Protein AF-A0A7K0A6Z5-F1 (afdb_monomer_lite)

Sequence (234 aa):
MIRPVDLMDLFSERRWRLVGLLAVLVVAFVPQVSSAMVTDETREGESESLVLVEDGQPEAVIAWWTSGPPEVAEFAAAELADYVERMCGARLPMVQGSLDRAQGVEAASSGVVIATGGSARRLEQETFIPRGWVVPGAEKLAGAEGDGYALDTVHDDKLVLTGATHRSTLYAAYDLLERLGVKFFAPDFDVSLGTIAMAWNKAHWVAMILSSDEITTGISPSLRARVFTMKPSE

Foldseek 3Di:
DDDDDDDDDPDDDDDDDDDDDDDDDPPPPPPPPPPPPPPPPVPPDLLQAQEQDDQLEGQKAKEKEFPDDCVLRVVLSVVLQVLLCVQAVYGHHYAHADEDPDDQQLQFGMKMKIFGDPVRVCCVVPSYDYVLLRNVFSVVSVPPPDFDWDWDDSGNGMIMITTSDSNSNSVSSVVVSVLQVWDWDDPPDPVPDDDPDPPPDPPGTDTDHDDDPDRDDPDPPSYDHDRDHHDPDD

pLDDT: mean 72.32, std 23.61, range [32.28, 98.0]

Structure (mmCIF, N/CA/C/O backbone):
data_AF-A0A7K0A6Z5-F1
#
_entry.id   AF-A0A7K0A6Z5-F1
#
loop_
_atom_site.group_PDB
_atom_site.id
_atom_site.type_symbol
_atom_site.label_atom_id
_atom_site.label_alt_id
_atom_site.label_comp_id
_atom_site.label_asym_id
_atom_site.label_entity_id
_atom_site.label_seq_id
_atom_site.pdbx_PDB_ins_code
_atom_site.Cartn_x
_atom_site.Cartn_y
_atom_site.Cartn_z
_atom_site.occupancy
_atom_site.B_iso_or_equiv
_atom_site.auth_seq_id
_atom_site.auth_comp_id
_atom_site.auth_asym_id
_atom_site.auth_atom_id
_atom_site.pdbx_PDB_model_num
ATOM 1 N N . MET A 1 1 ? -56.362 25.024 -48.933 1.00 38.00 1 MET A N 1
ATOM 2 C CA . MET A 1 1 ? -57.710 24.564 -48.541 1.00 38.00 1 MET A CA 1
ATOM 3 C C . MET A 1 1 ? -57.704 24.428 -47.015 1.00 38.00 1 MET A C 1
ATOM 5 O O . MET A 1 1 ? -56.982 23.579 -46.524 1.00 38.00 1 MET A O 1
ATOM 9 N N . ILE A 1 2 ? -57.984 25.537 -46.317 1.00 39.44 2 ILE A N 1
ATOM 10 C CA . ILE A 1 2 ? -59.155 25.779 -45.433 1.00 39.44 2 ILE A CA 1
ATOM 11 C C . ILE A 1 2 ? -58.942 25.211 -44.002 1.00 39.44 2 ILE A C 1
ATOM 13 O O . ILE A 1 2 ? -59.080 24.018 -43.773 1.00 39.44 2 ILE A O 1
ATOM 17 N N . ARG A 1 3 ? -58.593 26.101 -43.050 1.00 46.47 3 ARG A N 1
ATOM 18 C CA . ARG A 1 3 ? -59.004 26.033 -41.616 1.00 46.47 3 ARG A CA 1
ATOM 19 C C . ARG A 1 3 ? -60.505 26.442 -41.532 1.00 46.47 3 ARG A C 1
ATOM 21 O O . ARG A 1 3 ? -60.978 26.855 -42.589 1.00 46.47 3 ARG A O 1
ATOM 28 N N . PRO A 1 4 ? -61.227 26.589 -40.391 1.00 54.97 4 PRO A N 1
ATOM 29 C CA . PRO A 1 4 ? -61.005 26.315 -38.949 1.00 54.97 4 PRO A CA 1
ATOM 30 C C . PRO A 1 4 ? -62.307 25.782 -38.245 1.00 54.97 4 PRO A C 1
ATOM 32 O O . PRO A 1 4 ? -63.235 25.392 -38.944 1.00 54.97 4 PRO A O 1
ATOM 35 N N . VAL A 1 5 ? -62.373 25.881 -36.897 1.00 49.94 5 VAL A N 1
ATOM 36 C CA . VAL A 1 5 ? -63.567 25.990 -35.999 1.00 49.94 5 VAL A CA 1
ATOM 37 C C . VAL A 1 5 ? -64.529 24.770 -35.922 1.00 49.94 5 VAL A C 1
ATOM 39 O O . VAL A 1 5 ? -64.645 24.006 -36.862 1.00 49.94 5 VAL A O 1
ATOM 42 N N . ASP A 1 6 ? -65.225 24.450 -34.825 1.00 51.31 6 ASP A N 1
ATOM 43 C CA . ASP A 1 6 ? -65.826 25.349 -33.848 1.00 51.31 6 ASP A CA 1
ATOM 44 C C . ASP A 1 6 ? -66.371 24.655 -32.587 1.00 51.31 6 ASP A C 1
ATOM 46 O O . ASP A 1 6 ? -66.584 23.445 -32.549 1.00 51.31 6 ASP A O 1
ATOM 50 N N . LEU A 1 7 ? -66.699 25.534 -31.643 1.00 47.78 7 LEU A N 1
ATOM 51 C CA . LEU A 1 7 ? -67.806 25.467 -30.694 1.00 47.78 7 LEU A CA 1
ATOM 52 C C . LEU A 1 7 ? -67.769 24.454 -29.540 1.00 47.78 7 LEU A C 1
ATOM 54 O O . LEU A 1 7 ? -68.149 23.288 -29.622 1.00 47.78 7 LEU A O 1
ATOM 58 N N . MET A 1 8 ? -67.455 25.040 -28.387 1.00 36.22 8 MET A N 1
ATOM 59 C CA . MET A 1 8 ? -68.218 24.899 -27.149 1.00 36.22 8 MET A CA 1
ATOM 60 C C . MET A 1 8 ? -69.740 24.727 -27.345 1.00 36.22 8 MET A C 1
ATOM 62 O O . MET A 1 8 ? -70.305 25.132 -28.354 1.00 36.22 8 MET A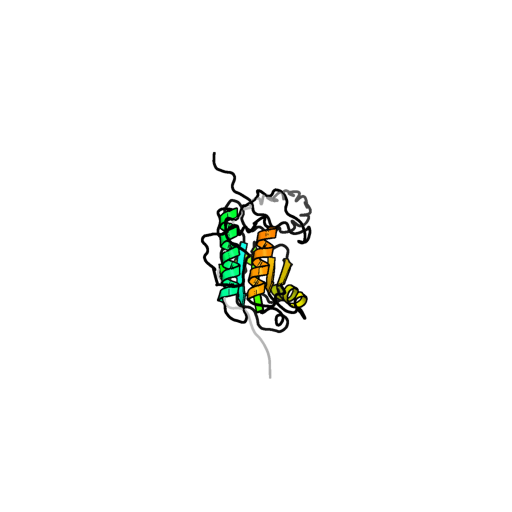 O 1
ATOM 66 N N . ASP A 1 9 ? -70.367 24.266 -26.261 1.00 47.66 9 ASP A N 1
ATOM 67 C CA . ASP A 1 9 ? -71.802 24.263 -25.946 1.00 47.66 9 ASP A CA 1
ATOM 68 C C . ASP A 1 9 ? -72.570 22.999 -26.297 1.00 47.66 9 ASP A C 1
ATOM 70 O O . ASP A 1 9 ? -73.088 22.853 -27.391 1.00 47.66 9 ASP A O 1
ATOM 74 N N . LEU A 1 10 ? -72.685 22.127 -25.290 1.00 46.66 10 LEU A N 1
ATOM 75 C CA . LEU A 1 10 ? -73.793 21.208 -24.979 1.00 46.66 10 LEU A CA 1
ATOM 76 C C . LEU A 1 10 ? -73.200 20.278 -23.905 1.00 46.66 10 LEU A C 1
ATOM 78 O O . LEU A 1 10 ? -72.481 19.345 -24.219 1.00 46.66 10 LEU A O 1
ATOM 82 N N . PHE A 1 11 ? -73.270 20.557 -22.607 1.00 46.81 11 PHE A N 1
ATOM 83 C CA . PHE A 1 11 ? -74.494 20.467 -21.828 1.00 46.81 11 PHE A CA 1
ATOM 84 C C . PHE A 1 11 ? -74.412 21.354 -20.584 1.00 46.81 11 PHE A C 1
ATOM 86 O O . PHE A 1 11 ? -73.805 21.037 -19.562 1.00 46.81 11 PHE A O 1
ATOM 93 N N . SER A 1 12 ? -75.094 22.479 -20.722 1.00 40.06 12 SER A N 1
ATOM 94 C CA . SER A 1 12 ? -75.735 23.227 -19.656 1.00 40.06 12 SER A CA 1
ATOM 95 C C . SER A 1 12 ? -76.793 22.368 -18.935 1.00 40.06 12 SER A C 1
ATOM 97 O O . SER A 1 12 ? -77.365 21.449 -19.514 1.00 40.06 12 SER A O 1
ATOM 99 N N . GLU A 1 13 ? -77.093 22.769 -17.696 1.00 43.66 13 GLU A N 1
ATOM 100 C CA . GLU A 1 13 ? -78.280 22.440 -16.890 1.00 43.66 13 GLU A CA 1
ATOM 101 C C . GLU A 1 13 ? -78.183 21.337 -15.823 1.00 43.66 13 GLU A C 1
ATOM 103 O O . GLU A 1 13 ? -78.787 20.273 -15.930 1.00 43.66 13 GLU A O 1
ATOM 108 N N . ARG A 1 14 ? -77.649 21.694 -14.642 1.00 48.06 14 ARG A N 1
ATOM 109 C CA . ARG A 1 14 ? -78.402 21.427 -13.398 1.00 48.06 14 ARG A CA 1
ATOM 110 C C . ARG A 1 14 ? -78.129 22.421 -12.273 1.00 48.06 14 ARG A C 1
ATOM 112 O O . ARG A 1 14 ? -77.444 22.198 -11.288 1.00 48.06 14 ARG A O 1
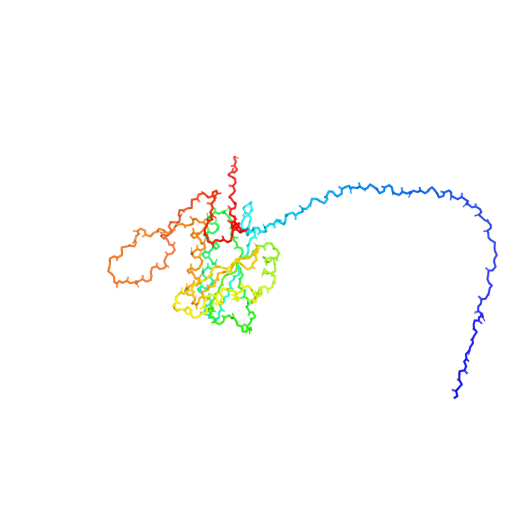ATOM 119 N N . ARG A 1 15 ? -78.737 23.568 -12.512 1.00 46.44 15 ARG A N 1
ATOM 120 C CA . ARG A 1 15 ? -79.478 24.420 -11.596 1.00 46.44 15 ARG A CA 1
ATOM 121 C C . ARG A 1 15 ? -79.426 24.165 -10.069 1.00 46.44 15 ARG A C 1
ATOM 123 O O . ARG A 1 15 ? -80.045 23.237 -9.571 1.00 46.44 15 ARG A O 1
ATOM 130 N N . TRP A 1 16 ? -78.965 25.224 -9.393 1.00 43.75 16 TRP A N 1
ATOM 131 C CA . TRP A 1 16 ? -79.625 25.948 -8.289 1.00 43.75 16 TRP A CA 1
ATOM 132 C C . TRP A 1 16 ? -79.611 25.364 -6.859 1.00 43.75 16 TRP A C 1
ATOM 134 O O . TRP A 1 16 ? -80.239 24.357 -6.563 1.00 43.75 16 TRP A O 1
ATOM 144 N N . ARG A 1 17 ? -79.106 26.238 -5.968 1.00 44.50 17 ARG A N 1
ATOM 145 C CA . ARG A 1 17 ? -79.454 26.445 -4.548 1.00 44.50 17 ARG A CA 1
ATOM 146 C C . ARG A 1 17 ? -78.814 25.481 -3.553 1.00 44.50 17 ARG A C 1
ATOM 148 O O . ARG A 1 17 ? -79.350 24.418 -3.297 1.00 44.50 17 ARG A O 1
ATOM 155 N N . LEU A 1 18 ? -77.796 25.976 -2.850 1.00 47.22 18 LEU A N 1
ATOM 156 C CA . LEU A 1 18 ? -77.907 26.170 -1.402 1.00 47.22 18 LEU A CA 1
ATOM 157 C C . LEU A 1 18 ? -76.929 27.260 -0.946 1.00 47.22 18 LEU A C 1
ATOM 159 O O . LEU A 1 18 ? -75.713 27.151 -1.048 1.00 47.22 18 LEU A O 1
ATOM 163 N N . VAL A 1 19 ? -77.542 28.349 -0.501 1.00 44.00 19 VAL A N 1
ATOM 164 C CA . VAL A 1 19 ? -76.969 29.446 0.272 1.00 44.00 19 VAL A CA 1
ATOM 165 C C . VAL A 1 19 ? -76.487 28.871 1.603 1.00 44.00 19 VAL A C 1
ATOM 167 O O . VAL A 1 19 ? -77.243 28.161 2.261 1.00 44.00 19 VAL A O 1
ATOM 170 N N . GLY A 1 20 ? -75.253 29.169 2.002 1.00 44.25 20 GLY A N 1
ATOM 171 C CA . GLY A 1 20 ? -74.659 28.605 3.214 1.00 44.25 20 GLY A CA 1
ATOM 172 C C . GLY A 1 20 ? -73.429 29.377 3.661 1.00 44.25 20 GLY A C 1
ATOM 173 O O . GLY A 1 20 ? -72.306 28.913 3.535 1.00 44.25 20 GLY A O 1
ATOM 174 N N . LEU A 1 21 ? -73.687 30.590 4.131 1.00 43.06 21 LEU A N 1
ATOM 175 C CA . LEU A 1 21 ? -72.815 31.469 4.900 1.00 43.06 21 LEU A CA 1
ATOM 176 C C . LEU A 1 21 ? -71.981 30.677 5.933 1.00 43.06 21 LEU A C 1
ATOM 178 O O . LEU A 1 21 ? -72.540 30.152 6.892 1.00 43.06 21 LEU A O 1
ATOM 182 N N . LEU A 1 22 ? -70.657 30.621 5.776 1.00 41.16 22 LEU A N 1
ATOM 183 C CA . LEU A 1 22 ? -69.753 30.293 6.879 1.00 41.16 22 LEU A CA 1
ATOM 184 C C . LEU A 1 22 ? -68.469 31.116 6.737 1.00 41.16 22 LEU A C 1
ATOM 186 O O . LEU A 1 22 ? -67.500 30.724 6.092 1.00 41.16 22 LEU A O 1
ATOM 190 N N . ALA A 1 23 ? -68.502 32.311 7.323 1.00 44.34 23 ALA A N 1
ATOM 191 C CA . ALA A 1 23 ? -67.312 33.087 7.614 1.00 44.34 23 ALA A CA 1
ATOM 192 C C . ALA A 1 23 ? -66.523 32.344 8.702 1.00 44.34 23 ALA A C 1
ATOM 194 O O . ALA A 1 23 ? -66.854 32.429 9.883 1.00 44.34 23 ALA A O 1
ATOM 195 N N . VAL A 1 24 ? -65.508 31.581 8.296 1.00 44.66 24 VAL A N 1
ATOM 196 C CA . VAL A 1 24 ? -64.516 31.023 9.217 1.00 44.66 24 VAL A CA 1
ATOM 197 C C . VAL A 1 24 ? -63.285 31.910 9.159 1.00 44.66 24 VAL A C 1
ATOM 199 O O . VAL A 1 24 ? -62.640 32.070 8.126 1.00 44.66 24 VAL A O 1
ATOM 202 N N . LEU A 1 25 ? -63.032 32.520 10.310 1.00 42.44 25 LEU A N 1
ATOM 203 C CA . LEU A 1 25 ? -61.875 33.311 10.682 1.00 42.44 25 LEU A CA 1
ATOM 204 C C . LEU A 1 25 ? -60.580 32.566 10.295 1.00 42.44 25 LEU A C 1
ATOM 206 O O . LEU A 1 25 ? -60.191 31.607 10.960 1.00 42.44 25 LEU A O 1
ATOM 210 N N . VAL A 1 26 ? -59.898 32.990 9.229 1.00 43.59 26 VAL A N 1
ATOM 211 C CA . VAL A 1 26 ? -58.516 32.561 8.976 1.00 43.59 26 VAL A CA 1
ATOM 212 C C . VAL A 1 26 ? -57.639 33.346 9.943 1.00 43.59 26 VAL A C 1
ATOM 214 O O . VAL A 1 26 ? -57.228 34.472 9.668 1.00 43.59 26 VAL A O 1
ATOM 217 N N . VAL A 1 27 ? -57.404 32.770 11.121 1.00 48.72 27 VAL A N 1
ATOM 218 C CA . VAL A 1 27 ? -56.302 33.182 11.989 1.00 48.72 27 VAL A CA 1
ATOM 219 C C . VAL A 1 27 ? -55.033 32.952 11.179 1.00 48.72 27 VAL A C 1
ATOM 221 O O . VAL A 1 27 ? -54.682 31.812 10.876 1.00 48.72 27 VAL A O 1
ATOM 224 N N . ALA A 1 28 ? -54.387 34.042 10.771 1.00 45.72 28 ALA A N 1
ATOM 225 C CA . ALA A 1 28 ? -53.083 34.013 10.137 1.00 45.72 28 ALA A CA 1
ATOM 226 C C . ALA A 1 28 ? -52.077 33.424 11.133 1.00 45.72 28 ALA A C 1
ATOM 228 O O . ALA A 1 28 ? -51.506 34.127 11.962 1.00 45.72 28 ALA A O 1
ATOM 229 N N . PHE A 1 29 ? -51.893 32.108 11.071 1.00 47.31 29 PHE A N 1
ATOM 230 C CA . PHE A 1 29 ? -50.772 31.431 11.695 1.00 47.31 29 PHE A CA 1
ATOM 231 C C . PHE A 1 29 ? -49.557 31.739 10.819 1.00 47.31 29 PHE A C 1
ATOM 233 O O . PHE A 1 29 ? -49.246 31.012 9.881 1.00 47.31 29 PHE A O 1
ATOM 240 N N . VAL A 1 30 ? -48.933 32.892 11.055 1.00 52.47 30 VAL A N 1
ATOM 241 C CA . VAL A 1 30 ? -47.594 33.169 10.538 1.00 52.47 30 VAL A CA 1
ATOM 242 C C . VAL A 1 30 ? -46.672 32.243 11.328 1.00 52.47 30 VAL A C 1
ATOM 244 O O . VAL A 1 30 ? -46.549 32.445 12.538 1.00 52.47 30 VAL A O 1
ATOM 247 N N . PRO A 1 31 ? -46.060 31.203 10.730 1.00 45.91 31 PRO A N 1
ATOM 248 C CA . PRO A 1 31 ? -45.010 30.490 11.429 1.00 45.91 31 PRO A CA 1
ATOM 249 C C . PRO A 1 31 ? -43.911 31.511 11.699 1.00 45.91 31 PRO A C 1
ATOM 251 O O . PRO A 1 31 ? -43.319 32.079 10.781 1.00 45.91 31 PRO A O 1
ATOM 254 N N . GLN A 1 32 ? -43.703 31.790 12.980 1.00 52.19 32 GLN A N 1
ATOM 255 C CA . GLN A 1 32 ? -42.550 32.511 13.470 1.00 52.19 32 GLN A CA 1
ATOM 256 C C . GLN A 1 32 ? -41.341 31.678 13.059 1.00 52.19 32 GLN A C 1
ATOM 258 O O . GLN A 1 32 ? -41.021 30.668 13.683 1.00 52.19 32 GLN A O 1
ATOM 263 N N . VAL A 1 33 ? -40.741 32.054 11.930 1.00 52.44 33 VAL A N 1
ATOM 264 C CA . VAL A 1 33 ? -39.450 31.541 11.504 1.00 52.44 33 VAL A CA 1
ATOM 265 C C . VAL A 1 33 ? -38.493 31.997 12.589 1.00 52.44 33 VAL A C 1
ATOM 267 O O . VAL A 1 33 ? -38.069 33.151 12.622 1.00 52.44 33 VAL A O 1
ATOM 270 N N . SER A 1 34 ? -38.222 31.108 13.541 1.00 57.44 34 SER A N 1
ATOM 271 C CA . SER A 1 34 ? -37.019 31.202 14.342 1.00 57.44 34 SER A CA 1
ATOM 272 C C . SER A 1 34 ? -35.885 31.228 13.333 1.00 57.44 34 SER A C 1
ATOM 274 O O . SER A 1 34 ? -35.544 30.196 12.755 1.00 57.44 34 SER A O 1
ATOM 276 N N . SER A 1 35 ? -35.335 32.417 13.087 1.00 48.72 35 SER A N 1
ATOM 277 C CA . SER A 1 35 ? -33.952 32.544 12.663 1.00 48.72 35 SER A CA 1
ATOM 278 C C . SER A 1 35 ? -33.137 31.858 13.747 1.00 48.72 35 SER A C 1
ATOM 280 O O . SER A 1 35 ? -32.701 32.485 14.711 1.00 48.72 35 SER A O 1
ATOM 282 N N . ALA A 1 36 ? -32.980 30.541 13.620 1.00 48.97 36 ALA A N 1
ATOM 283 C CA . ALA A 1 36 ? -31.780 29.905 14.089 1.00 48.97 36 ALA A CA 1
ATOM 284 C C . ALA A 1 36 ? -30.677 30.690 13.389 1.00 48.97 36 ALA A C 1
ATOM 286 O O . ALA A 1 36 ? -30.552 30.656 12.164 1.00 48.97 36 ALA A O 1
ATOM 287 N N . MET A 1 37 ? -29.977 31.505 14.173 1.00 45.31 37 MET A N 1
ATOM 288 C CA . MET A 1 37 ? -28.617 31.882 13.865 1.00 45.31 37 MET A CA 1
ATOM 289 C C . MET A 1 37 ? -27.896 30.566 13.594 1.00 45.31 37 MET A C 1
ATOM 291 O O . MET A 1 37 ? -27.435 29.897 14.512 1.00 45.31 37 MET A O 1
ATOM 295 N N . VAL A 1 38 ? -27.876 30.159 12.327 1.00 48.19 38 VAL A N 1
ATOM 296 C CA . VAL A 1 38 ? -26.766 29.396 11.796 1.00 48.19 38 VAL A CA 1
ATOM 297 C C . VAL A 1 38 ? -25.629 30.384 11.937 1.00 48.19 38 VAL A C 1
ATOM 299 O O . VAL A 1 38 ? -25.474 31.306 11.138 1.00 48.19 38 VAL A O 1
ATOM 302 N N . THR A 1 39 ? -24.930 30.287 13.065 1.00 44.53 39 THR A N 1
ATOM 303 C CA . THR A 1 39 ? -23.533 30.655 13.085 1.00 44.53 39 THR A CA 1
ATOM 304 C C . THR A 1 39 ? -22.953 29.891 11.913 1.00 44.53 39 THR A C 1
ATOM 306 O O . THR A 1 39 ? -22.899 28.661 11.922 1.00 44.53 39 THR A O 1
ATOM 309 N N . ASP A 1 40 ? -22.651 30.636 10.856 1.00 40.75 40 ASP A N 1
ATOM 310 C CA . ASP A 1 40 ? -21.681 30.267 9.844 1.00 40.75 40 ASP A CA 1
ATOM 311 C C . ASP A 1 40 ? -20.356 30.138 10.605 1.00 40.75 40 ASP A C 1
ATOM 313 O O . ASP A 1 40 ? -19.493 31.012 10.592 1.00 40.75 40 ASP A O 1
ATOM 317 N N . GLU A 1 41 ? -20.271 29.092 11.433 1.00 46.78 41 GLU A N 1
ATOM 318 C CA . GLU A 1 41 ? -19.016 28.480 11.778 1.00 46.78 41 GLU A CA 1
ATOM 319 C C . GLU A 1 41 ? -18.513 28.023 10.429 1.00 46.78 41 GLU A C 1
ATOM 321 O O . GLU A 1 41 ? -18.936 26.998 9.893 1.00 46.78 41 GLU A O 1
ATOM 326 N N . THR A 1 42 ? -17.684 28.880 9.842 1.00 41.62 42 THR A N 1
ATOM 327 C CA . THR A 1 42 ? -16.636 28.499 8.925 1.00 41.62 42 THR A CA 1
ATOM 328 C C . THR A 1 42 ? -16.163 27.126 9.382 1.00 41.62 42 THR A C 1
ATOM 330 O O . THR A 1 42 ? -15.410 27.015 10.348 1.00 41.62 42 THR A O 1
ATOM 333 N N . ARG A 1 43 ? -16.661 26.065 8.735 1.00 40.66 43 ARG A N 1
ATOM 334 C CA . ARG A 1 43 ? -15.992 24.773 8.709 1.00 40.66 43 ARG A CA 1
ATOM 335 C C . ARG A 1 43 ? -14.687 25.078 7.994 1.00 40.66 43 ARG A C 1
ATOM 337 O O . ARG A 1 43 ? -14.594 24.960 6.774 1.00 40.66 43 ARG A O 1
ATOM 344 N N . GLU A 1 44 ? -13.724 25.607 8.749 1.00 38.41 44 GLU A N 1
ATOM 345 C CA . GLU A 1 44 ? -12.315 25.481 8.432 1.00 38.41 44 GLU A CA 1
ATOM 346 C C . GLU A 1 44 ? -12.166 24.019 8.056 1.00 38.41 44 GLU A C 1
ATOM 348 O O . GLU A 1 44 ? -12.497 23.154 8.866 1.00 38.41 44 GLU A O 1
ATOM 353 N N . GLY A 1 45 ? -11.885 23.778 6.773 1.00 41.44 45 GLY A N 1
ATOM 354 C CA . GLY A 1 45 ? -11.972 22.453 6.186 1.00 41.44 45 GLY A CA 1
ATOM 355 C C . GLY A 1 45 ? -11.275 21.472 7.107 1.00 41.44 45 GLY A C 1
ATOM 356 O O . GLY A 1 45 ? -10.068 21.593 7.321 1.00 41.44 45 GLY A O 1
ATOM 357 N N . GLU A 1 46 ? -12.053 20.560 7.694 1.00 45.75 46 GLU A N 1
ATOM 358 C CA . GLU A 1 46 ? -11.508 19.369 8.320 1.00 45.75 46 GLU A CA 1
ATOM 359 C C . GLU A 1 46 ? -10.658 18.728 7.233 1.00 45.75 46 GLU A C 1
ATOM 361 O O . GLU A 1 46 ? -11.180 18.199 6.255 1.00 45.75 46 GLU A O 1
ATOM 366 N N . SER A 1 47 ? -9.342 18.900 7.352 1.00 48.03 47 SER A N 1
ATOM 367 C CA . SER A 1 47 ? -8.363 18.154 6.582 1.00 48.03 47 SER A CA 1
ATOM 368 C C . SER A 1 47 ? -8.715 16.700 6.845 1.00 48.03 47 SER A C 1
ATOM 370 O O . SER A 1 47 ? -8.512 16.237 7.970 1.00 48.03 47 SER A O 1
ATOM 372 N N . GLU A 1 48 ? -9.352 16.028 5.882 1.00 59.38 48 GLU A N 1
ATOM 373 C CA . GLU A 1 48 ? -9.789 14.650 6.077 1.00 59.38 48 GLU A CA 1
ATOM 374 C C . GLU A 1 48 ? -8.521 13.837 6.359 1.00 59.38 48 GLU A C 1
ATOM 376 O O . GLU A 1 48 ? -7.639 13.676 5.526 1.00 59.38 48 GLU A O 1
ATOM 381 N N . SER A 1 49 ? -8.316 13.424 7.603 1.00 72.38 49 SER A N 1
ATOM 382 C CA . SER A 1 49 ? -7.159 12.601 7.921 1.00 72.38 49 SER A CA 1
ATOM 383 C C . SER A 1 49 ? -7.426 11.196 7.401 1.00 72.38 49 SER A C 1
ATOM 385 O O . SER A 1 49 ? -8.520 10.676 7.607 1.00 72.38 49 SER A O 1
ATOM 387 N N . LEU A 1 50 ? -6.431 10.548 6.797 1.00 85.94 50 LEU A N 1
ATOM 388 C CA . LEU A 1 50 ? -6.511 9.123 6.483 1.00 85.94 50 LEU A CA 1
ATOM 389 C C . LEU A 1 50 ? -6.628 8.318 7.792 1.00 85.94 50 LEU A C 1
ATOM 391 O O . LEU A 1 50 ? -5.627 8.056 8.465 1.00 85.94 50 LEU A O 1
ATOM 395 N N . VAL A 1 51 ? -7.850 7.941 8.162 1.00 90.31 51 VAL A N 1
ATOM 396 C CA . VAL A 1 51 ? -8.129 7.098 9.330 1.00 90.31 51 VAL A CA 1
ATOM 397 C C . VAL A 1 51 ? -8.170 5.647 8.877 1.00 90.31 51 VAL A C 1
ATOM 399 O O . VAL A 1 51 ? -8.956 5.281 8.006 1.00 90.31 51 VAL A O 1
ATOM 402 N N . LEU A 1 52 ? -7.286 4.821 9.443 1.00 91.81 52 LEU A N 1
ATOM 403 C CA . LEU A 1 52 ? -7.247 3.393 9.120 1.00 91.81 52 LEU A CA 1
ATOM 404 C C . LEU A 1 52 ? -8.243 2.616 9.974 1.00 91.81 52 LEU A C 1
ATOM 406 O O . LEU A 1 52 ? -8.993 1.789 9.463 1.00 91.81 52 LEU A O 1
ATOM 410 N N . VAL A 1 53 ? -8.228 2.892 11.278 1.00 92.94 53 VAL A N 1
ATOM 411 C CA . VAL A 1 53 ? -9.046 2.225 12.288 1.00 92.94 53 VAL A CA 1
ATOM 412 C C . VAL A 1 53 ? -9.458 3.245 13.338 1.00 92.94 53 VAL A C 1
ATOM 414 O O . VAL A 1 53 ? -8.612 3.993 13.841 1.00 92.94 53 VAL A O 1
ATOM 417 N N . GLU A 1 54 ? -10.743 3.239 13.672 1.00 90.06 54 GLU A N 1
ATOM 418 C CA . GLU A 1 54 ? -11.360 4.068 14.705 1.00 90.06 54 GLU A CA 1
ATOM 419 C C . GLU A 1 54 ? -12.215 3.176 15.607 1.00 90.06 54 GLU A C 1
ATOM 421 O O . GLU A 1 54 ? -12.914 2.289 15.128 1.00 90.06 54 GLU A O 1
ATOM 426 N N . ASP A 1 55 ? -12.093 3.336 16.927 1.00 87.56 55 ASP A N 1
ATOM 427 C CA . ASP A 1 55 ? -12.844 2.551 17.921 1.00 87.56 55 ASP A CA 1
ATOM 428 C C . ASP A 1 55 ? -12.799 1.019 17.714 1.00 87.56 55 ASP A C 1
ATOM 430 O O . ASP A 1 55 ? -13.752 0.285 17.992 1.00 87.56 55 ASP A O 1
ATOM 434 N N . GLY A 1 56 ? -11.657 0.513 17.232 1.00 88.00 56 GLY A N 1
ATOM 435 C CA . GLY A 1 56 ? -11.462 -0.909 16.936 1.00 88.00 56 GLY A CA 1
ATOM 436 C C . GLY A 1 56 ? -12.262 -1.411 15.729 1.00 88.00 56 GLY A C 1
ATOM 437 O O . GLY A 1 56 ? -12.440 -2.620 15.583 1.00 88.00 56 GLY A O 1
ATOM 438 N N . GLN A 1 57 ? -12.755 -0.512 14.876 1.00 91.75 57 GLN A N 1
ATOM 439 C CA . GLN A 1 57 ? -13.434 -0.818 13.620 1.00 91.75 57 GLN A CA 1
ATOM 440 C C . GLN A 1 57 ? -12.602 -0.348 12.420 1.00 91.75 57 GLN A C 1
ATOM 442 O O . GLN A 1 57 ? -11.968 0.708 12.479 1.00 91.75 57 GLN A O 1
ATOM 447 N N . PRO A 1 58 ? -12.565 -1.128 11.325 1.00 94.06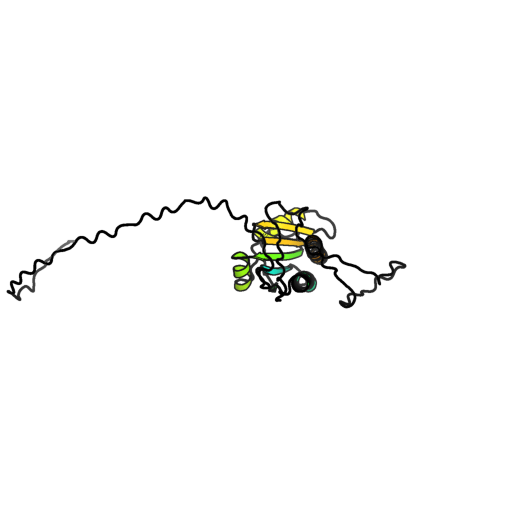 58 PRO A N 1
ATOM 448 C CA . PRO A 1 58 ? -11.868 -0.714 10.118 1.00 94.06 58 PRO A CA 1
ATOM 449 C C . PRO A 1 58 ? -12.595 0.459 9.446 1.00 94.06 58 PRO A C 1
ATOM 451 O O . PRO A 1 58 ? -13.743 0.324 9.034 1.00 94.06 58 PRO A O 1
ATOM 454 N N . GLU A 1 59 ? -11.891 1.578 9.277 1.00 94.62 59 GLU A N 1
ATOM 455 C CA . GLU A 1 59 ? -12.376 2.782 8.575 1.00 94.62 59 GLU A CA 1
ATOM 456 C C . GLU A 1 59 ? -11.761 2.936 7.177 1.00 94.62 59 GLU A C 1
ATOM 458 O O . GLU A 1 59 ? -12.097 3.849 6.414 1.00 94.62 59 GLU A O 1
ATOM 463 N N . ALA A 1 60 ? -10.843 2.035 6.824 1.00 95.88 60 ALA A N 1
ATOM 464 C CA . ALA A 1 60 ? -10.176 2.016 5.538 1.00 95.88 60 ALA A CA 1
ATOM 465 C C . ALA A 1 60 ? -10.280 0.662 4.841 1.00 95.88 60 ALA A C 1
ATOM 467 O O . ALA A 1 60 ? -10.356 -0.393 5.467 1.00 95.88 60 ALA A O 1
ATOM 468 N N . VAL A 1 61 ? -10.201 0.714 3.515 1.00 97.56 61 VAL A N 1
ATOM 469 C CA . VAL A 1 61 ? -10.158 -0.445 2.623 1.00 97.56 61 VAL A CA 1
ATOM 470 C C . VAL A 1 61 ? -8.815 -0.464 1.918 1.00 97.56 61 VAL A C 1
ATOM 472 O O . VAL A 1 61 ? -8.344 0.569 1.433 1.00 97.56 61 VAL A O 1
ATOM 475 N N . ILE A 1 62 ? -8.220 -1.651 1.830 1.00 98.00 62 ILE A N 1
ATOM 476 C CA . ILE A 1 62 ? -7.016 -1.903 1.049 1.00 98.00 62 ILE A CA 1
ATOM 477 C C . ILE A 1 62 ? -7.432 -2.492 -0.301 1.00 98.00 62 ILE A C 1
ATOM 479 O O . ILE A 1 62 ? -7.838 -3.649 -0.393 1.00 98.00 62 ILE A O 1
ATOM 483 N N . ALA A 1 63 ? -7.304 -1.719 -1.373 1.00 97.31 63 ALA A N 1
ATOM 484 C CA . ALA A 1 63 ? -7.419 -2.235 -2.730 1.00 97.31 63 ALA A CA 1
ATOM 485 C C . ALA A 1 63 ? -6.033 -2.516 -3.313 1.00 97.31 63 ALA A C 1
ATOM 487 O O . ALA A 1 63 ? -5.113 -1.726 -3.131 1.00 97.31 63 ALA A O 1
ATOM 488 N N . TRP A 1 64 ? -5.865 -3.607 -4.051 1.00 97.00 64 TRP A N 1
ATOM 489 C CA . TRP A 1 64 ? -4.602 -3.912 -4.731 1.00 97.00 64 TRP A CA 1
ATOM 490 C C . TRP A 1 64 ? -4.826 -4.219 -6.202 1.00 97.00 64 TRP A C 1
ATOM 492 O O . TRP A 1 64 ? -5.866 -4.744 -6.588 1.00 97.00 64 TRP A O 1
ATOM 502 N N . TRP A 1 65 ? -3.844 -3.900 -7.037 1.00 95.44 65 TRP A N 1
ATOM 503 C CA . TRP A 1 65 ? -3.884 -4.202 -8.464 1.00 95.44 65 TRP A CA 1
ATOM 504 C C . TRP A 1 65 ? -2.497 -4.580 -8.976 1.00 95.44 65 TRP A C 1
ATOM 506 O O . TRP A 1 65 ? -1.468 -4.251 -8.382 1.00 95.44 65 TRP A O 1
ATOM 516 N N . THR A 1 66 ? -2.467 -5.272 -10.109 1.00 93.69 66 THR A N 1
ATOM 517 C CA . THR A 1 66 ? -1.231 -5.670 -10.786 1.00 93.69 66 THR A CA 1
ATOM 518 C C . THR A 1 66 ? -1.451 -5.726 -12.295 1.00 93.69 66 THR A C 1
ATOM 520 O O . THR A 1 66 ? -2.552 -6.025 -12.765 1.00 93.69 66 THR A O 1
ATOM 523 N N . SER A 1 67 ? -0.411 -5.437 -13.075 1.00 88.06 67 SER A N 1
ATOM 524 C CA . SER A 1 67 ? -0.383 -5.714 -14.517 1.00 88.06 67 SER A CA 1
ATOM 525 C C . SER A 1 67 ? 0.149 -7.120 -14.843 1.00 88.06 67 SER A C 1
ATOM 527 O O . SER A 1 67 ? 0.003 -7.569 -15.982 1.00 88.06 67 SER A O 1
ATOM 529 N N . GLY A 1 68 ? 0.714 -7.817 -13.848 1.00 84.12 68 GLY A N 1
ATOM 530 C CA . GLY A 1 68 ? 1.361 -9.128 -13.953 1.00 84.12 68 GLY A CA 1
ATOM 531 C C . GLY A 1 68 ? 0.855 -10.125 -12.897 1.00 84.12 68 GLY A C 1
ATOM 532 O O . GLY A 1 68 ? -0.341 -10.129 -12.601 1.00 84.12 68 GLY A O 1
ATOM 533 N N . PRO A 1 69 ? 1.715 -11.002 -12.338 1.00 83.19 69 PRO A N 1
ATOM 534 C CA . PRO A 1 69 ? 1.305 -11.976 -11.327 1.00 83.19 69 PRO A CA 1
ATOM 535 C C . PRO A 1 69 ? 0.665 -11.306 -10.094 1.00 83.19 69 PRO A C 1
ATOM 537 O O . PRO A 1 69 ? 1.199 -10.307 -9.600 1.00 83.19 69 PRO A O 1
ATOM 540 N N . PRO A 1 70 ? -0.465 -11.831 -9.585 1.00 87.69 70 PRO A N 1
ATOM 541 C CA . PRO A 1 70 ? -1.195 -11.232 -8.462 1.00 87.69 70 PRO A CA 1
ATOM 542 C C . PRO A 1 70 ? -0.500 -11.423 -7.114 1.00 87.69 70 PRO A C 1
ATOM 544 O O . PRO A 1 70 ? -0.626 -10.568 -6.243 1.00 87.69 70 PRO A O 1
ATOM 547 N N . GLU A 1 71 ? 0.285 -12.491 -6.981 1.00 90.38 71 GLU A N 1
ATOM 548 C CA . GLU A 1 71 ? 0.810 -13.004 -5.712 1.00 90.38 71 GLU A CA 1
ATOM 549 C C . GLU A 1 71 ? 1.518 -11.937 -4.872 1.00 90.38 71 GLU A C 1
ATOM 551 O O . GLU A 1 71 ? 1.297 -11.859 -3.671 1.00 90.38 71 GLU A O 1
ATOM 556 N N . VAL A 1 72 ? 2.342 -11.081 -5.485 1.00 91.88 72 VAL A N 1
ATOM 557 C CA . VAL A 1 72 ? 3.140 -10.106 -4.724 1.00 91.88 72 VAL A CA 1
ATOM 558 C C . VAL A 1 72 ? 2.315 -8.895 -4.286 1.00 91.88 72 VAL A C 1
ATOM 560 O O . VAL A 1 72 ? 2.488 -8.414 -3.170 1.00 91.88 72 VAL A O 1
ATOM 563 N N . ALA A 1 73 ? 1.417 -8.400 -5.140 1.00 94.38 73 ALA A N 1
ATOM 564 C CA . ALA A 1 73 ? 0.569 -7.254 -4.809 1.00 94.38 73 ALA A CA 1
ATOM 565 C C . ALA A 1 73 ? -0.486 -7.634 -3.761 1.00 94.38 73 ALA A C 1
ATOM 567 O O . ALA A 1 73 ? -0.702 -6.899 -2.799 1.00 94.38 73 ALA A O 1
ATOM 568 N N . GLU A 1 74 ? -1.085 -8.816 -3.918 1.00 97.31 74 GLU A N 1
ATOM 569 C CA . GLU A 1 74 ? -1.986 -9.406 -2.932 1.00 97.31 74 GLU A CA 1
ATOM 570 C C . GLU A 1 74 ? -1.265 -9.637 -1.600 1.00 97.31 74 GLU A C 1
ATOM 572 O O . GLU A 1 74 ? -1.771 -9.240 -0.552 1.00 97.31 74 GLU A O 1
ATOM 577 N N . PHE A 1 75 ? -0.056 -10.209 -1.634 1.00 96.44 75 PHE A N 1
ATOM 578 C CA . PHE A 1 75 ? 0.747 -10.425 -0.433 1.00 96.44 75 PHE A CA 1
ATOM 579 C C . PHE A 1 75 ? 1.107 -9.109 0.267 1.00 96.44 75 PHE A C 1
ATOM 581 O O . PHE A 1 75 ? 0.967 -9.014 1.481 1.00 96.44 75 PHE A O 1
ATOM 588 N N . ALA A 1 76 ? 1.500 -8.069 -0.473 1.00 96.75 76 ALA A N 1
ATOM 589 C CA . ALA A 1 76 ? 1.783 -6.751 0.099 1.00 96.75 76 ALA A CA 1
ATOM 590 C C . ALA A 1 76 ? 0.554 -6.141 0.798 1.00 96.75 76 ALA A C 1
ATOM 592 O O . ALA A 1 76 ? 0.665 -5.600 1.898 1.00 96.75 76 ALA A O 1
ATOM 593 N N . ALA A 1 77 ? -0.626 -6.263 0.185 1.00 97.94 77 ALA A N 1
ATOM 594 C CA . ALA A 1 77 ? -1.881 -5.833 0.793 1.00 97.94 77 ALA A CA 1
ATOM 595 C C . ALA A 1 77 ? -2.243 -6.665 2.038 1.00 97.94 77 ALA A C 1
ATOM 597 O O . ALA A 1 77 ? -2.709 -6.106 3.031 1.00 97.94 77 ALA A O 1
ATOM 598 N N . ALA A 1 78 ? -1.984 -7.975 2.010 1.00 98.00 78 ALA A N 1
ATOM 599 C CA . ALA A 1 78 ? -2.210 -8.867 3.144 1.00 98.00 78 ALA A CA 1
ATOM 600 C C . ALA A 1 78 ? -1.284 -8.553 4.323 1.00 98.00 78 ALA A C 1
ATOM 602 O O . ALA A 1 78 ? -1.756 -8.484 5.451 1.00 98.00 78 ALA A O 1
ATOM 603 N N . GLU A 1 79 ? 0.003 -8.298 4.078 1.00 97.00 79 GLU A N 1
ATOM 604 C CA . GLU A 1 79 ? 0.943 -7.889 5.128 1.00 97.00 79 GLU A CA 1
ATOM 605 C C . GLU A 1 79 ? 0.480 -6.589 5.795 1.00 97.00 79 GLU A C 1
ATOM 607 O O . GLU A 1 79 ? 0.452 -6.506 7.021 1.00 97.00 79 GLU A O 1
ATOM 612 N N . LEU A 1 80 ? 0.038 -5.594 5.016 1.00 96.94 80 LEU A N 1
ATOM 613 C CA . LEU A 1 80 ? -0.537 -4.366 5.573 1.00 96.94 80 LEU A CA 1
ATOM 614 C C . LEU A 1 80 ? -1.750 -4.651 6.465 1.00 96.94 80 LEU A C 1
ATOM 616 O O . LEU A 1 80 ? -1.788 -4.167 7.594 1.00 96.94 80 LEU A O 1
ATOM 620 N N . ALA A 1 81 ? -2.714 -5.444 5.989 1.00 97.31 81 ALA A N 1
ATOM 621 C CA . ALA A 1 81 ? -3.900 -5.796 6.768 1.00 97.31 81 ALA A CA 1
ATOM 622 C C . ALA A 1 81 ? -3.539 -6.539 8.065 1.00 97.31 81 ALA A C 1
ATOM 624 O O . ALA A 1 81 ? -4.040 -6.182 9.130 1.00 97.31 81 ALA A O 1
ATOM 625 N N . ASP A 1 82 ? -2.646 -7.529 7.981 1.00 96.75 82 ASP A N 1
ATOM 626 C CA . ASP A 1 82 ? -2.223 -8.365 9.105 1.00 96.75 82 ASP A CA 1
ATOM 627 C C . ASP A 1 82 ? -1.470 -7.530 10.162 1.00 96.75 82 ASP A C 1
ATOM 629 O O . ASP A 1 82 ? -1.705 -7.668 11.365 1.00 96.75 82 ASP A O 1
ATOM 633 N N . TYR A 1 83 ? -0.569 -6.633 9.748 1.00 95.62 83 TYR A N 1
ATOM 634 C CA . TYR A 1 83 ? 0.140 -5.762 10.687 1.00 95.62 83 TYR A CA 1
ATOM 635 C C . TYR A 1 83 ? -0.766 -4.689 11.288 1.00 95.62 83 TYR A C 1
ATOM 637 O O . TYR A 1 83 ? -0.649 -4.423 12.484 1.00 95.62 83 TYR A O 1
ATOM 645 N N . VAL A 1 84 ? -1.684 -4.104 10.511 1.00 93.88 84 VAL A N 1
ATOM 646 C CA . VAL A 1 84 ? -2.684 -3.173 11.054 1.00 93.88 84 VAL A CA 1
ATOM 647 C C . VAL A 1 84 ? -3.544 -3.879 12.096 1.00 93.88 84 VAL A C 1
ATOM 649 O O . VAL A 1 84 ? -3.629 -3.382 13.215 1.00 93.88 84 VAL A O 1
ATOM 652 N N . GLU A 1 85 ? -4.066 -5.072 11.809 1.00 95.50 85 GLU A N 1
ATOM 653 C CA . GLU A 1 85 ? -4.829 -5.868 12.779 1.00 95.50 85 GLU A CA 1
ATOM 654 C C . GLU A 1 85 ? -4.037 -6.120 14.066 1.00 95.50 85 GLU A C 1
ATOM 656 O O . GLU A 1 85 ? -4.557 -5.929 15.162 1.00 95.50 85 GLU A O 1
ATOM 661 N N . ARG A 1 86 ? -2.749 -6.463 13.967 1.00 91.62 86 ARG A N 1
ATOM 662 C CA . ARG A 1 86 ? -1.888 -6.634 15.150 1.00 91.62 86 ARG A CA 1
ATOM 663 C C . ARG A 1 86 ? -1.678 -5.339 15.938 1.00 91.62 86 ARG A C 1
ATOM 665 O O . ARG A 1 86 ? -1.477 -5.410 17.147 1.00 91.62 86 ARG A O 1
ATOM 672 N N . MET A 1 87 ? -1.685 -4.183 15.272 1.00 89.31 87 MET A N 1
ATOM 673 C CA . MET A 1 87 ? -1.515 -2.870 15.903 1.00 89.31 87 MET A CA 1
ATOM 674 C C . MET A 1 87 ? -2.767 -2.386 16.630 1.00 89.31 87 MET A C 1
ATOM 676 O O . MET A 1 87 ? -2.648 -1.767 17.685 1.00 89.31 87 MET A O 1
ATOM 680 N N . CYS A 1 88 ? -3.952 -2.644 16.079 1.00 89.38 88 CYS A N 1
ATOM 681 C CA . CYS A 1 88 ? -5.189 -2.003 16.538 1.00 89.38 88 CYS A CA 1
ATOM 682 C C . CYS A 1 88 ? -6.332 -2.964 16.892 1.00 89.38 88 CYS A C 1
ATOM 684 O O . CYS A 1 88 ? -7.342 -2.524 17.432 1.00 89.38 88 CYS A O 1
ATOM 686 N N . GLY A 1 89 ? -6.194 -4.258 16.605 1.00 90.69 89 GLY A N 1
ATOM 687 C CA . GLY A 1 89 ? -7.230 -5.271 16.815 1.00 90.69 89 GLY A CA 1
ATOM 688 C C . GLY A 1 89 ? -8.289 -5.354 15.711 1.00 90.69 89 GLY A C 1
ATOM 689 O O . GLY A 1 89 ? -9.197 -6.173 15.828 1.00 90.69 89 GLY A O 1
ATOM 690 N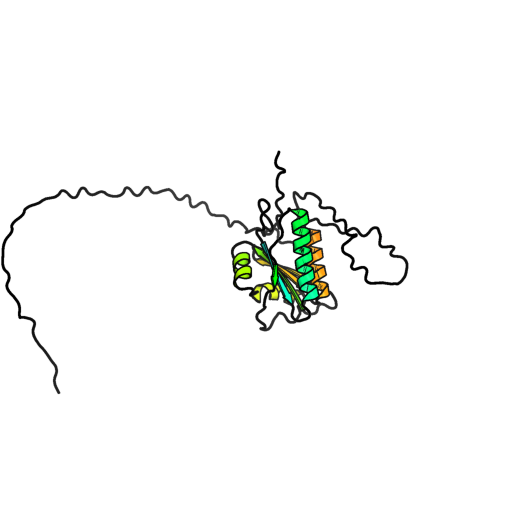 N . ALA A 1 90 ? -8.187 -4.547 14.649 1.00 93.75 90 ALA A N 1
ATOM 691 C CA . ALA A 1 90 ? -9.146 -4.522 13.547 1.00 93.75 90 ALA A CA 1
ATOM 692 C C . ALA A 1 90 ? -8.474 -4.819 12.204 1.00 93.75 90 ALA A C 1
ATOM 694 O O . ALA A 1 90 ? -7.498 -4.173 11.815 1.00 93.75 90 ALA A O 1
ATOM 695 N N . ARG A 1 91 ? -9.023 -5.787 11.468 1.00 96.06 91 ARG A N 1
ATOM 696 C CA . ARG A 1 91 ? -8.528 -6.155 10.142 1.00 96.06 91 ARG A CA 1
ATOM 697 C C . ARG A 1 91 ? -9.180 -5.296 9.066 1.00 96.06 91 ARG A C 1
ATOM 699 O O . ARG A 1 91 ? -10.403 -5.293 8.940 1.00 96.06 91 ARG A O 1
ATOM 706 N N . LEU A 1 92 ? -8.368 -4.611 8.262 1.00 96.69 92 LEU A N 1
ATOM 707 C CA . LEU A 1 92 ? -8.872 -3.836 7.127 1.00 96.69 92 LEU A CA 1
ATOM 708 C C . LEU A 1 92 ? -9.412 -4.771 6.027 1.00 96.69 92 LEU A C 1
ATOM 710 O O . LEU A 1 92 ? -8.739 -5.752 5.683 1.00 96.69 92 LEU A O 1
ATOM 714 N N . PRO A 1 93 ? -10.591 -4.485 5.442 1.00 97.69 93 PRO A N 1
ATOM 715 C CA . PRO A 1 93 ? -11.072 -5.172 4.253 1.00 97.69 93 PRO A CA 1
ATOM 716 C C . PRO A 1 93 ? -10.077 -5.065 3.098 1.00 97.69 93 PRO A C 1
ATOM 718 O O . PRO A 1 93 ? -9.451 -4.025 2.881 1.00 97.69 93 PRO A O 1
ATOM 721 N N . MET A 1 94 ? -9.963 -6.148 2.330 1.00 97.38 94 MET A N 1
ATOM 722 C CA . MET A 1 94 ? -9.114 -6.216 1.147 1.00 97.38 94 MET A CA 1
ATOM 723 C C . MET A 1 94 ? -9.942 -6.508 -0.094 1.00 97.38 94 MET A C 1
ATOM 725 O O . MET A 1 94 ? -10.754 -7.434 -0.093 1.00 97.38 94 MET A O 1
ATOM 729 N N . VAL A 1 95 ? -9.678 -5.774 -1.172 1.00 96.81 95 VAL A N 1
ATOM 730 C CA . VAL A 1 95 ? -10.307 -6.007 -2.475 1.00 96.81 95 VAL A CA 1
ATOM 731 C C . VAL A 1 95 ? -9.263 -6.049 -3.584 1.00 96.81 95 VAL A C 1
ATOM 733 O O . VAL A 1 95 ? -8.332 -5.245 -3.621 1.00 96.81 95 VAL A O 1
ATOM 736 N N . GLN A 1 96 ? -9.423 -6.980 -4.521 1.00 96.44 96 GLN A N 1
ATOM 737 C CA . GLN A 1 96 ? -8.687 -6.909 -5.776 1.00 96.44 96 GLN A CA 1
ATOM 738 C C . GLN A 1 96 ? -9.340 -5.842 -6.652 1.00 96.44 96 GLN A C 1
ATOM 740 O O . GLN A 1 96 ? -10.502 -5.965 -7.034 1.00 96.44 96 GLN A O 1
ATOM 745 N N . GLY A 1 97 ? -8.589 -4.795 -6.963 1.00 93.50 97 GLY A N 1
ATOM 746 C CA . GLY A 1 97 ? -9.016 -3.723 -7.836 1.00 93.50 97 GLY A CA 1
ATOM 747 C C . GLY A 1 97 ? -8.666 -3.977 -9.299 1.00 93.50 97 GLY A C 1
ATOM 748 O O . GLY A 1 97 ? -7.616 -4.530 -9.635 1.00 93.50 97 GLY A O 1
ATOM 749 N N . SER A 1 98 ? -9.536 -3.509 -10.186 1.00 91.44 98 SER A N 1
ATOM 750 C CA . SER A 1 98 ? -9.254 -3.365 -11.611 1.00 91.44 98 SER A CA 1
ATOM 751 C C . SER A 1 98 ? -8.864 -1.922 -11.923 1.00 91.44 98 SER A C 1
ATOM 753 O O . SER A 1 98 ? -9.451 -0.977 -11.396 1.00 91.44 98 SER A O 1
ATOM 755 N N . LEU A 1 99 ? -7.858 -1.753 -12.778 1.00 88.25 99 LEU A N 1
ATOM 756 C CA . LEU A 1 99 ? -7.407 -0.447 -13.241 1.00 88.25 99 LEU A CA 1
ATOM 757 C C . LEU A 1 99 ? -7.863 -0.229 -14.687 1.00 88.25 99 LEU A C 1
ATOM 759 O O . LEU A 1 99 ? -7.702 -1.117 -15.529 1.00 88.25 99 LEU A O 1
ATOM 763 N N . ASP A 1 100 ? -8.386 0.958 -14.991 1.00 79.69 100 ASP A N 1
ATOM 764 C CA . ASP A 1 100 ? -8.616 1.379 -16.376 1.00 79.69 100 ASP A CA 1
ATOM 765 C C . ASP A 1 100 ? -7.273 1.493 -17.115 1.00 79.69 100 ASP A C 1
ATOM 767 O O . ASP A 1 100 ? -6.461 2.373 -16.820 1.00 79.69 100 ASP A O 1
ATOM 771 N N . ARG A 1 101 ? -7.021 0.577 -18.060 1.00 63.81 101 ARG A N 1
ATOM 772 C CA . ARG A 1 101 ? -5.811 0.558 -18.895 1.00 63.81 101 ARG A CA 1
ATOM 773 C C . ARG A 1 101 ? -5.921 1.590 -20.019 1.00 63.81 101 ARG A C 1
ATOM 775 O O . ARG A 1 101 ? -6.049 1.246 -21.192 1.00 63.81 101 ARG A O 1
ATOM 782 N N . ALA A 1 102 ? -5.817 2.858 -19.656 1.00 57.84 102 ALA A N 1
ATOM 783 C CA . ALA A 1 102 ? -5.414 3.928 -20.558 1.00 57.84 102 ALA A CA 1
ATOM 784 C C . ALA A 1 102 ? -4.047 4.468 -20.100 1.00 57.84 102 ALA A C 1
ATOM 786 O O . ALA A 1 102 ? -3.680 4.291 -18.943 1.00 57.84 102 ALA A O 1
ATOM 787 N N . GLN A 1 103 ? -3.300 5.075 -21.024 1.00 71.75 103 GLN A N 1
ATOM 788 C CA . GLN A 1 103 ? -1.915 5.554 -20.865 1.00 71.75 103 GLN A CA 1
ATOM 789 C C . GLN A 1 103 ? -1.604 6.215 -19.503 1.00 71.75 103 GLN A C 1
ATOM 791 O O . GLN A 1 103 ? -2.465 6.895 -18.940 1.00 71.75 103 GLN A O 1
ATOM 796 N N . GLY A 1 104 ? -0.361 6.095 -19.023 1.00 75.88 104 GLY A N 1
ATOM 797 C CA . GLY A 1 104 ? 0.170 6.845 -17.871 1.00 75.88 104 GLY A CA 1
ATOM 798 C C . GLY A 1 104 ? 0.481 6.026 -16.611 1.00 75.88 104 GLY A C 1
ATOM 799 O O . GLY A 1 104 ? 0.792 6.603 -15.573 1.00 75.88 104 GLY A O 1
ATOM 800 N N . VAL A 1 105 ? 0.396 4.696 -16.670 1.00 87.31 105 VAL A N 1
ATOM 801 C CA . VAL A 1 105 ? 0.744 3.786 -15.556 1.00 87.31 105 VAL A CA 1
ATOM 802 C C . VAL A 1 105 ? 1.820 2.766 -15.933 1.00 87.31 105 VAL A C 1
ATOM 804 O O . VAL A 1 105 ? 2.081 1.831 -15.189 1.00 87.31 105 VAL A O 1
ATOM 807 N N . GLU A 1 106 ? 2.461 2.931 -17.090 1.00 89.94 106 GLU A N 1
ATOM 808 C CA . GLU A 1 106 ? 3.408 1.972 -17.672 1.00 89.94 106 GLU A CA 1
ATOM 809 C C . GLU A 1 106 ? 4.656 1.772 -16.808 1.00 89.94 106 GLU A C 1
ATOM 811 O O . GLU A 1 106 ? 5.262 0.703 -16.835 1.00 89.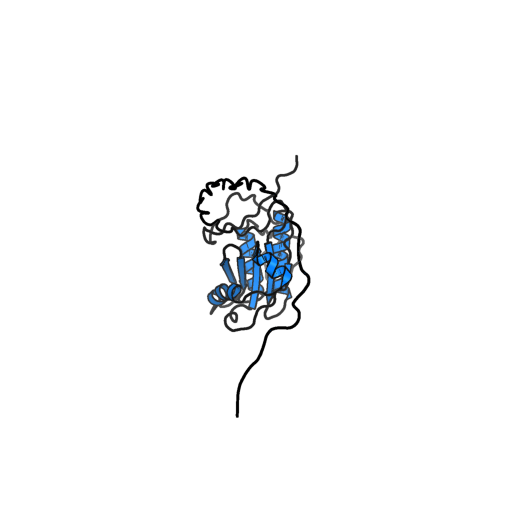94 106 GLU A O 1
ATOM 816 N N . ALA A 1 107 ? 5.028 2.792 -16.034 1.00 89.31 107 ALA A N 1
ATOM 817 C CA . ALA A 1 107 ? 6.148 2.737 -15.103 1.00 89.31 107 ALA A CA 1
ATOM 818 C C . ALA A 1 107 ? 5.816 2.007 -13.787 1.00 89.31 107 ALA A C 1
ATOM 820 O O . ALA A 1 107 ? 6.722 1.770 -12.995 1.00 89.31 107 ALA A O 1
ATOM 821 N N . ALA A 1 108 ? 4.550 1.643 -13.542 1.00 90.38 108 ALA A N 1
ATOM 822 C CA . ALA A 1 108 ? 4.123 0.895 -12.363 1.00 90.38 108 ALA A CA 1
ATOM 823 C C . ALA A 1 108 ? 3.677 -0.527 -12.747 1.00 90.38 108 ALA A C 1
ATOM 825 O O . ALA A 1 108 ? 2.763 -0.730 -13.547 1.00 90.38 108 ALA A O 1
ATOM 826 N N . SER A 1 109 ? 4.292 -1.535 -12.128 1.00 88.94 109 SER A N 1
ATOM 827 C CA . SER A 1 109 ? 3.928 -2.944 -12.341 1.00 88.94 109 SER A CA 1
ATOM 828 C C . SER A 1 109 ? 2.749 -3.384 -11.466 1.00 88.94 109 SER A C 1
ATOM 830 O O . SER A 1 109 ? 1.975 -4.266 -11.843 1.00 88.94 109 SER A O 1
ATOM 832 N N . SER A 1 110 ? 2.610 -2.787 -10.284 1.00 92.31 110 SER A N 1
ATOM 833 C CA . SER A 1 110 ? 1.524 -3.054 -9.339 1.00 92.31 110 SER A CA 1
ATOM 834 C C . SER A 1 110 ? 1.414 -1.940 -8.301 1.00 92.31 110 SER A C 1
ATOM 836 O O . SER A 1 110 ? 2.276 -1.059 -8.215 1.00 92.31 110 SER A O 1
ATOM 838 N N . GLY A 1 111 ? 0.348 -1.979 -7.504 1.00 93.00 111 GLY A N 1
ATOM 839 C CA . GLY A 1 111 ? 0.179 -1.047 -6.402 1.00 93.00 111 GLY A CA 1
ATOM 840 C C . GLY A 1 111 ? -0.902 -1.444 -5.407 1.00 93.00 111 GLY A C 1
ATOM 841 O O . GLY A 1 111 ? -1.716 -2.337 -5.654 1.00 93.00 111 GLY A O 1
ATOM 842 N N . VAL A 1 112 ? -0.897 -0.732 -4.285 1.00 95.75 112 VAL A N 1
ATOM 843 C CA . VAL A 1 112 ? -1.876 -0.819 -3.202 1.00 95.75 112 VAL A CA 1
ATOM 844 C C . VAL A 1 112 ? -2.474 0.569 -2.986 1.00 95.75 112 VAL A C 1
ATOM 846 O O . VAL A 1 112 ? -1.758 1.563 -2.965 1.00 95.75 112 VAL A O 1
ATOM 849 N N . VAL A 1 113 ? -3.786 0.649 -2.831 1.00 96.12 113 VAL A N 1
ATOM 850 C CA . VAL A 1 113 ? -4.527 1.862 -2.492 1.00 96.12 113 VAL A CA 1
ATOM 851 C C . VAL A 1 113 ? -5.169 1.642 -1.136 1.00 96.12 113 VAL A C 1
ATOM 853 O O . VAL A 1 113 ? -5.903 0.677 -0.948 1.00 96.12 113 VAL A O 1
ATOM 856 N N . ILE A 1 114 ? -4.922 2.559 -0.213 1.00 95.50 114 ILE A N 1
ATOM 857 C CA . ILE A 1 114 ? -5.600 2.633 1.074 1.00 95.50 114 ILE A CA 1
ATOM 858 C C . ILE A 1 114 ? -6.536 3.830 1.001 1.00 95.50 114 ILE A C 1
ATOM 860 O O . ILE A 1 114 ? -6.081 4.959 0.812 1.00 95.50 114 ILE A O 1
ATOM 864 N N . ALA A 1 115 ? -7.834 3.581 1.116 1.00 93.38 115 ALA A N 1
ATOM 865 C CA . ALA A 1 115 ? -8.852 4.621 1.054 1.00 93.38 115 ALA A CA 1
ATOM 866 C C . ALA A 1 115 ? -9.732 4.584 2.298 1.00 93.38 115 ALA A C 1
ATOM 868 O O . ALA A 1 115 ? -10.027 3.497 2.785 1.00 93.38 115 ALA A O 1
ATOM 869 N N . THR A 1 116 ? -10.197 5.746 2.751 1.00 92.06 116 THR A N 1
ATOM 870 C CA . THR A 1 116 ? -11.178 5.886 3.839 1.00 92.06 116 THR A CA 1
ATOM 871 C C . THR A 1 116 ? -12.487 6.517 3.334 1.00 92.06 116 THR A C 1
ATOM 873 O O . THR A 1 116 ? -12.623 6.867 2.152 1.00 92.06 116 THR A O 1
ATOM 876 N N . GLY A 1 117 ? -13.492 6.602 4.205 1.00 90.25 117 GLY A N 1
ATOM 877 C CA . GLY A 1 117 ? -14.726 7.352 3.986 1.00 90.25 117 GLY A CA 1
ATOM 878 C C . GLY A 1 117 ? -15.473 6.989 2.697 1.00 90.25 117 GLY A C 1
ATOM 879 O O . GLY A 1 117 ? -15.791 5.831 2.417 1.00 90.25 117 GLY A O 1
ATOM 880 N N . GLY A 1 118 ? -15.808 8.007 1.897 1.00 90.12 118 GLY A N 1
ATOM 881 C CA . GLY A 1 118 ? -16.539 7.820 0.640 1.00 90.12 118 GLY A CA 1
ATOM 882 C C . GLY A 1 118 ? -15.769 7.011 -0.410 1.00 90.12 118 GLY A C 1
ATOM 883 O O . GLY A 1 118 ? -16.385 6.261 -1.171 1.00 90.12 118 GLY A O 1
ATOM 884 N N . SER A 1 119 ? -14.438 7.126 -0.438 1.00 90.44 119 SER A N 1
ATOM 885 C CA . SER A 1 119 ? -13.592 6.378 -1.373 1.00 90.44 119 SER A CA 1
ATOM 886 C C . SER A 1 119 ? -13.489 4.897 -1.000 1.00 90.44 119 SER A C 1
ATOM 888 O O . SER A 1 119 ? -13.538 4.059 -1.900 1.00 90.44 119 SER A O 1
ATOM 890 N N . ALA A 1 120 ? -13.430 4.569 0.297 1.00 92.62 120 ALA A N 1
ATOM 891 C CA . ALA A 1 120 ? -13.473 3.188 0.790 1.00 92.62 120 ALA A CA 1
ATOM 892 C C . ALA A 1 120 ? -14.747 2.464 0.332 1.00 92.62 120 ALA A C 1
ATOM 894 O O . ALA A 1 120 ? -14.674 1.442 -0.349 1.00 92.62 120 ALA A O 1
ATOM 895 N N . ARG A 1 121 ? -15.918 3.063 0.603 1.00 93.44 121 ARG A N 1
ATOM 896 C CA . ARG A 1 121 ? -17.221 2.498 0.208 1.00 93.44 121 ARG A CA 1
ATOM 897 C C . ARG A 1 121 ? -17.326 2.259 -1.297 1.00 93.44 121 ARG A C 1
ATOM 899 O O . ARG A 1 121 ? -17.877 1.249 -1.724 1.00 93.44 121 ARG A O 1
ATOM 906 N N . ARG A 1 122 ? -16.797 3.180 -2.112 1.00 92.62 122 ARG A N 1
ATOM 907 C CA . ARG A 1 122 ? -16.784 3.017 -3.572 1.00 92.62 122 ARG A CA 1
ATOM 908 C C . ARG A 1 122 ? -15.919 1.830 -3.995 1.00 92.62 122 ARG A C 1
ATOM 910 O O . ARG A 1 122 ? -16.351 1.050 -4.836 1.00 92.62 122 ARG A O 1
ATOM 917 N N . LEU A 1 123 ? -14.723 1.683 -3.423 1.00 92.12 123 LEU A N 1
ATOM 918 C CA . LEU A 1 123 ? -13.827 0.572 -3.754 1.00 92.12 123 LEU A CA 1
ATOM 919 C C . LEU A 1 123 ? -14.439 -0.789 -3.419 1.00 92.12 123 LEU A C 1
ATOM 921 O O . LEU A 1 123 ? -14.308 -1.710 -4.220 1.00 92.12 123 LEU A O 1
ATOM 925 N N . GLU A 1 124 ? -15.133 -0.913 -2.289 1.00 91.31 124 GLU A N 1
ATOM 926 C CA . GLU A 1 124 ? -15.822 -2.159 -1.921 1.00 91.31 124 GLU A CA 1
ATOM 927 C C . GLU A 1 124 ? -16.937 -2.530 -2.900 1.00 91.31 124 GLU A C 1
ATOM 929 O O . GLU A 1 124 ? -17.137 -3.706 -3.197 1.00 91.31 124 GLU A O 1
ATOM 934 N N . GLN A 1 125 ? -17.668 -1.535 -3.404 1.00 92.06 125 GLN A N 1
ATOM 935 C CA . GLN A 1 125 ? -18.818 -1.756 -4.280 1.00 92.06 125 GLN A CA 1
ATOM 936 C C . GLN A 1 125 ? -18.420 -1.972 -5.738 1.00 92.06 125 GLN A C 1
ATOM 938 O O . GLN A 1 125 ? -18.998 -2.814 -6.423 1.00 92.06 125 GLN A O 1
ATOM 943 N N . GLU A 1 126 ? -17.464 -1.187 -6.228 1.00 91.44 126 GLU A N 1
ATOM 944 C CA . GLU A 1 126 ? -17.141 -1.121 -7.652 1.00 91.44 126 GLU A CA 1
ATOM 945 C C . GLU A 1 126 ? -15.857 -1.879 -7.993 1.00 91.44 126 GLU A C 1
ATOM 947 O O . GLU A 1 126 ? -15.664 -2.256 -9.147 1.00 91.44 126 GLU A O 1
ATOM 952 N N . THR A 1 127 ? -14.966 -2.120 -7.021 1.00 90.75 127 THR A N 1
ATOM 953 C CA . THR A 1 127 ? -13.638 -2.746 -7.218 1.00 90.75 127 THR A CA 1
ATOM 954 C C . THR A 1 127 ? -12.806 -2.083 -8.323 1.00 90.75 127 THR A C 1
ATOM 956 O O . THR A 1 127 ? -11.881 -2.665 -8.887 1.00 90.75 127 THR A O 1
ATOM 959 N N . PHE A 1 128 ? -13.140 -0.843 -8.664 1.00 93.69 128 PHE A N 1
ATOM 960 C CA . PHE A 1 128 ? -12.504 -0.080 -9.720 1.00 93.69 128 PHE A CA 1
ATOM 961 C C . PHE A 1 128 ? -11.589 0.964 -9.096 1.00 93.69 128 PHE A C 1
ATOM 963 O O . PHE A 1 128 ? -12.024 1.760 -8.266 1.00 93.69 128 PHE A O 1
ATOM 970 N N . ILE A 1 129 ? -10.323 0.970 -9.509 1.00 93.00 129 ILE A N 1
ATOM 971 C CA . ILE A 1 129 ? -9.328 1.947 -9.074 1.00 93.00 129 ILE A CA 1
ATOM 972 C C . ILE A 1 129 ? -9.188 3.003 -10.176 1.00 93.00 129 ILE A C 1
ATOM 974 O O . ILE A 1 129 ? -8.653 2.706 -11.252 1.00 93.00 129 ILE A O 1
ATOM 978 N N . PRO A 1 130 ? -9.626 4.253 -9.933 1.00 91.44 130 PRO A N 1
ATOM 979 C CA . PRO A 1 130 ? -9.424 5.339 -10.876 1.00 91.44 130 PRO A CA 1
ATOM 980 C C . PRO A 1 130 ? -7.941 5.550 -11.171 1.00 91.44 130 PRO A C 1
ATOM 982 O O . PRO A 1 130 ? -7.136 5.758 -10.265 1.00 91.44 130 PRO A O 1
ATOM 985 N N . ARG A 1 131 ? -7.585 5.599 -12.458 1.00 89.25 131 ARG A N 1
ATOM 986 C CA . ARG A 1 131 ? -6.195 5.817 -12.893 1.00 89.25 131 ARG A CA 1
ATOM 987 C C . ARG A 1 131 ? -5.557 7.063 -12.275 1.00 89.25 131 ARG A C 1
ATOM 989 O O . ARG A 1 131 ? -4.377 7.045 -11.956 1.00 89.25 131 ARG A O 1
ATOM 996 N N . GLY A 1 132 ? -6.340 8.125 -12.059 1.00 91.00 132 GLY A N 1
ATOM 997 C CA . GLY A 1 132 ? -5.859 9.376 -11.466 1.00 91.00 132 GLY A CA 1
ATOM 998 C C . GLY A 1 132 ? -5.312 9.207 -10.048 1.00 91.00 132 GLY A C 1
ATOM 999 O O . GLY A 1 132 ? -4.591 10.075 -9.579 1.00 91.00 132 GLY A O 1
ATOM 1000 N N . TRP A 1 133 ? -5.620 8.089 -9.381 1.00 92.06 133 TRP A N 1
ATOM 1001 C CA . TRP A 1 133 ? -5.040 7.736 -8.088 1.00 92.06 133 TRP A CA 1
ATOM 1002 C C . TRP A 1 133 ? -3.645 7.118 -8.228 1.00 92.06 133 TRP A C 1
ATOM 1004 O O . TRP A 1 133 ? -2.815 7.248 -7.344 1.00 92.06 133 TRP A O 1
ATOM 1014 N N . VAL A 1 134 ? -3.356 6.459 -9.345 1.00 92.88 134 VAL A N 1
ATOM 1015 C CA . VAL A 1 134 ? -2.108 5.707 -9.539 1.00 92.88 134 VAL A CA 1
ATOM 1016 C C . VAL A 1 134 ? -1.080 6.498 -10.345 1.00 92.88 134 VAL A C 1
ATOM 1018 O O . VAL A 1 134 ? 0.114 6.400 -10.067 1.00 92.88 134 VAL A O 1
ATOM 1021 N N . VAL A 1 135 ? -1.537 7.304 -11.309 1.00 93.06 135 VAL A N 1
ATOM 1022 C CA . VAL A 1 135 ? -0.682 8.098 -12.209 1.00 93.06 135 VAL A CA 1
ATOM 1023 C C . VAL A 1 135 ? 0.378 8.921 -11.461 1.00 93.06 135 VAL A C 1
ATOM 1025 O O . VAL A 1 135 ? 1.535 8.816 -11.856 1.00 93.06 135 VAL A O 1
ATOM 1028 N N . PRO A 1 136 ? 0.080 9.652 -10.364 1.00 92.19 136 PRO A N 1
ATOM 1029 C CA . PRO A 1 136 ? 1.106 10.440 -9.672 1.00 92.19 136 PRO A CA 1
ATOM 1030 C C . PRO A 1 136 ? 2.306 9.608 -9.193 1.00 92.19 136 PRO A C 1
ATOM 1032 O O . PRO A 1 136 ? 3.455 10.019 -9.352 1.00 92.19 136 PRO A O 1
ATOM 1035 N N . GLY A 1 137 ? 2.047 8.412 -8.655 1.00 92.19 137 GLY A N 1
ATOM 1036 C CA . GLY A 1 137 ? 3.103 7.492 -8.236 1.00 92.19 137 GLY A CA 1
ATOM 1037 C C . GLY A 1 137 ? 3.840 6.878 -9.422 1.00 92.19 137 GLY A C 1
ATOM 1038 O O . GLY A 1 137 ? 5.067 6.838 -9.434 1.00 92.19 137 GLY A O 1
ATOM 1039 N N . ALA A 1 138 ? 3.116 6.485 -10.473 1.00 92.19 138 ALA A N 1
ATOM 1040 C CA . ALA A 1 138 ? 3.730 5.964 -11.693 1.00 92.19 138 ALA A CA 1
ATOM 1041 C C . ALA A 1 138 ? 4.643 6.998 -12.382 1.00 92.19 138 ALA A C 1
ATOM 1043 O O . ALA A 1 138 ? 5.733 6.651 -12.828 1.00 92.19 138 ALA A O 1
ATOM 1044 N N . GLU A 1 139 ? 4.257 8.274 -12.420 1.00 93.44 139 GLU A N 1
ATOM 1045 C CA . GLU A 1 139 ? 5.074 9.355 -12.985 1.00 93.44 139 GLU A CA 1
ATOM 1046 C C . GLU A 1 139 ? 6.386 9.554 -12.218 1.00 93.44 139 GLU A C 1
ATOM 1048 O O . GLU A 1 139 ? 7.433 9.744 -12.834 1.00 93.44 139 GLU A O 1
ATOM 1053 N N . LYS A 1 140 ? 6.370 9.436 -10.884 1.00 93.31 140 LYS A N 1
ATOM 1054 C CA . LYS A 1 140 ? 7.595 9.476 -10.061 1.00 93.31 140 LYS A CA 1
ATOM 1055 C C . LYS A 1 140 ? 8.542 8.312 -10.342 1.00 93.31 140 LYS A C 1
ATOM 1057 O O . LYS A 1 140 ? 9.743 8.429 -10.109 1.00 93.31 140 LYS A O 1
ATOM 1062 N N . LEU A 1 141 ? 8.000 7.199 -10.826 1.00 93.31 141 LEU A N 1
ATOM 1063 C CA . LEU A 1 141 ? 8.752 6.006 -11.199 1.00 93.31 141 LEU A CA 1
ATOM 1064 C C . LEU A 1 141 ? 9.214 6.032 -12.659 1.00 93.31 141 LEU A C 1
ATOM 1066 O O . LEU A 1 141 ? 9.948 5.136 -13.080 1.00 93.31 141 LEU A O 1
ATOM 1070 N N . ALA A 1 142 ? 8.828 7.041 -13.444 1.00 90.81 142 ALA A N 1
ATOM 1071 C CA . ALA A 1 142 ? 9.266 7.163 -14.825 1.00 90.81 142 ALA A CA 1
ATOM 1072 C C . ALA A 1 142 ? 10.797 7.298 -14.889 1.00 90.81 142 ALA A C 1
ATOM 1074 O O . ALA A 1 142 ? 11.381 8.270 -14.415 1.00 90.81 142 ALA A O 1
ATOM 1075 N N . GLY A 1 143 ? 11.454 6.300 -15.486 1.00 84.69 143 GLY A N 1
ATOM 1076 C CA . GLY A 1 143 ? 12.915 6.239 -15.567 1.00 84.69 143 GLY A CA 1
ATOM 1077 C C . GLY A 1 143 ? 13.609 5.730 -14.299 1.00 84.69 143 GLY A C 1
ATOM 1078 O O . GLY A 1 143 ? 14.836 5.756 -14.247 1.00 84.69 143 GLY A O 1
ATOM 1079 N N . ALA A 1 144 ? 12.865 5.249 -13.297 1.00 82.56 144 ALA A N 1
ATOM 1080 C CA . ALA A 1 144 ? 13.454 4.530 -12.176 1.00 82.56 144 ALA A CA 1
ATOM 1081 C C . ALA A 1 144 ? 14.050 3.199 -12.662 1.00 82.56 144 ALA A C 1
ATOM 1083 O O . ALA A 1 144 ? 13.379 2.402 -13.320 1.00 82.56 144 ALA A O 1
ATOM 1084 N N . GLU A 1 145 ? 15.312 2.942 -12.325 1.00 81.31 145 GLU A N 1
ATOM 1085 C CA . GLU A 1 145 ? 15.944 1.642 -12.543 1.00 81.31 145 GLU A CA 1
ATOM 1086 C C . GLU A 1 145 ? 15.760 0.754 -11.301 1.00 81.31 145 GLU A C 1
ATOM 1088 O O . GLU A 1 145 ? 15.887 1.212 -10.165 1.00 81.31 145 GLU A O 1
ATOM 1093 N N . GLY A 1 146 ? 15.487 -0.538 -11.502 1.00 86.75 146 GLY A N 1
ATOM 1094 C CA . GLY A 1 146 ? 15.401 -1.514 -10.409 1.00 86.75 146 GLY A CA 1
ATOM 1095 C C . GLY A 1 146 ? 14.122 -1.418 -9.566 1.00 86.75 146 GLY A C 1
ATOM 1096 O O . GLY A 1 146 ? 13.031 -1.221 -10.093 1.00 86.75 146 GLY A O 1
ATOM 1097 N N . ASP A 1 147 ? 14.243 -1.615 -8.249 1.00 91.19 147 ASP A N 1
ATOM 1098 C CA . ASP A 1 147 ? 13.111 -1.722 -7.312 1.00 91.19 147 ASP A CA 1
ATOM 1099 C C . ASP A 1 147 ? 12.613 -0.365 -6.784 1.00 91.19 147 ASP A C 1
ATOM 1101 O O . ASP A 1 147 ? 12.363 -0.202 -5.587 1.00 91.19 147 ASP A O 1
ATOM 1105 N N . GLY A 1 148 ? 12.451 0.617 -7.670 1.00 95.12 148 GLY A N 1
ATOM 1106 C CA . GLY A 1 148 ? 11.847 1.901 -7.314 1.00 95.12 148 GLY A CA 1
ATOM 1107 C C . GLY A 1 148 ? 10.404 1.741 -6.820 1.00 95.12 148 GLY A C 1
ATOM 1108 O O . GLY A 1 148 ? 9.640 0.924 -7.349 1.00 95.12 148 GLY A O 1
ATOM 1109 N N . TYR A 1 149 ? 10.019 2.524 -5.816 1.00 97.06 149 TYR A N 1
ATOM 1110 C CA . TYR A 1 149 ? 8.644 2.608 -5.327 1.00 97.06 149 TYR A CA 1
ATOM 1111 C C . TYR A 1 149 ? 8.297 4.036 -4.888 1.00 97.06 149 TYR A C 1
ATOM 1113 O O . TYR A 1 149 ? 9.191 4.841 -4.618 1.00 97.06 149 TYR A O 1
ATOM 1121 N N . ALA A 1 150 ? 7.004 4.355 -4.836 1.00 95.62 150 ALA A N 1
ATOM 1122 C CA . ALA A 1 150 ? 6.509 5.657 -4.401 1.00 95.62 150 ALA A CA 1
ATOM 1123 C C . ALA A 1 150 ? 5.279 5.526 -3.491 1.00 95.62 150 ALA A C 1
ATOM 1125 O O . ALA A 1 150 ? 4.449 4.630 -3.665 1.00 95.62 150 ALA A O 1
ATOM 1126 N N . LEU A 1 151 ? 5.200 6.428 -2.508 1.00 95.81 151 LEU A N 1
ATOM 1127 C CA . LEU A 1 151 ? 4.072 6.609 -1.598 1.00 95.81 151 LEU A CA 1
ATOM 1128 C C . LEU A 1 151 ? 3.456 7.978 -1.883 1.00 95.81 151 LEU A C 1
ATOM 1130 O O . LEU A 1 151 ? 4.116 9.010 -1.725 1.00 95.81 151 LEU A O 1
ATOM 1134 N N . ASP A 1 152 ? 2.194 7.976 -2.292 1.00 91.88 152 ASP A N 1
ATOM 1135 C CA . ASP A 1 152 ? 1.506 9.137 -2.833 1.00 91.88 152 ASP A CA 1
ATOM 1136 C C . ASP A 1 152 ? 0.155 9.352 -2.173 1.00 91.88 152 ASP A C 1
ATOM 1138 O O . ASP A 1 152 ? -0.767 8.548 -2.290 1.00 91.88 152 ASP A O 1
ATOM 1142 N N . THR A 1 153 ? 0.021 10.490 -1.506 1.00 88.06 153 THR A N 1
ATOM 1143 C CA . THR A 1 153 ? -1.277 11.002 -1.083 1.00 88.06 153 THR A CA 1
ATOM 1144 C C . THR A 1 153 ? -1.901 11.723 -2.269 1.00 88.06 153 THR A C 1
ATOM 1146 O O . THR A 1 153 ? -1.460 12.811 -2.633 1.00 88.06 153 THR A O 1
ATOM 1149 N N . VAL A 1 154 ? -2.902 11.111 -2.901 1.00 81.38 154 VAL A N 1
ATOM 1150 C CA . VAL A 1 154 ? -3.600 11.739 -4.039 1.00 81.38 154 VAL A CA 1
ATOM 1151 C C . VAL A 1 154 ? -4.706 12.674 -3.560 1.00 81.38 154 VAL A C 1
ATOM 1153 O O . VAL A 1 154 ? -4.983 13.684 -4.200 1.00 81.38 154 VAL A O 1
ATOM 1156 N N . HIS A 1 155 ? -5.303 12.351 -2.414 1.00 79.44 155 HIS A N 1
ATOM 1157 C CA . HIS A 1 155 ? -6.270 13.166 -1.690 1.00 79.44 155 HIS A CA 1
ATOM 1158 C C . HIS A 1 155 ? -6.162 12.859 -0.193 1.00 79.44 155 HIS A C 1
ATOM 1160 O O . HIS A 1 155 ? -5.557 11.862 0.197 1.00 79.44 155 HIS A O 1
ATOM 1166 N N . ASP A 1 156 ? -6.789 13.694 0.621 1.00 80.62 156 ASP A N 1
ATOM 1167 C CA . ASP A 1 156 ? -6.838 13.585 2.082 1.00 80.62 156 ASP A CA 1
ATOM 1168 C C . ASP A 1 156 ? -7.408 12.227 2.576 1.00 80.62 156 ASP A C 1
ATOM 1170 O O . ASP A 1 156 ? -7.019 11.688 3.607 1.00 80.62 156 ASP A O 1
ATOM 1174 N N . ASP A 1 157 ? -8.223 11.560 1.766 1.00 87.12 157 ASP A N 1
ATOM 1175 C CA . ASP A 1 157 ? -8.832 10.263 2.072 1.00 87.12 157 ASP A CA 1
ATOM 1176 C C . ASP A 1 157 ? -8.138 9.058 1.402 1.00 87.12 157 ASP A C 1
ATOM 1178 O O . ASP A 1 157 ? -8.671 7.944 1.451 1.00 87.12 157 ASP A O 1
ATOM 1182 N N . LYS A 1 158 ? -6.997 9.256 0.717 1.00 91.00 158 LYS A N 1
ATOM 1183 C CA . LYS A 1 158 ? -6.349 8.214 -0.101 1.00 91.00 158 LYS A CA 1
ATOM 1184 C C . LYS A 1 158 ? -4.825 8.259 -0.077 1.00 91.00 158 LYS A C 1
ATOM 1186 O O . LYS A 1 158 ? -4.205 9.234 -0.502 1.00 91.00 158 LYS A O 1
ATOM 1191 N N . LEU A 1 159 ? -4.231 7.121 0.265 1.00 94.94 159 LEU A N 1
ATOM 1192 C CA . LEU A 1 159 ? -2.806 6.849 0.112 1.00 94.94 159 LEU A CA 1
ATOM 1193 C C . LEU A 1 159 ? -2.589 5.742 -0.919 1.00 94.94 159 LEU A C 1
ATOM 1195 O O . LEU A 1 159 ? -3.248 4.706 -0.887 1.00 94.94 159 LEU A O 1
ATOM 1199 N N . VAL A 1 160 ? -1.642 5.953 -1.824 1.00 95.69 160 VAL A N 1
ATOM 1200 C CA . VAL A 1 160 ? -1.333 5.036 -2.917 1.00 95.69 160 VAL A CA 1
ATOM 1201 C C . VAL A 1 160 ? 0.130 4.631 -2.846 1.00 95.69 160 VAL A C 1
ATOM 1203 O O . VAL A 1 160 ? 1.023 5.469 -2.792 1.00 95.69 160 VAL A O 1
ATOM 1206 N N . LEU A 1 161 ? 0.365 3.325 -2.840 1.00 97.19 161 LEU A N 1
ATOM 1207 C CA . LEU A 1 161 ? 1.674 2.694 -2.860 1.00 97.19 161 LEU A CA 1
ATOM 1208 C C . LEU A 1 161 ? 1.879 2.132 -4.266 1.00 97.19 161 LEU A C 1
ATOM 1210 O O . LEU A 1 161 ? 1.123 1.261 -4.701 1.00 97.19 161 LEU A O 1
ATOM 1214 N N . THR A 1 162 ? 2.876 2.624 -4.990 1.00 95.88 162 THR A N 1
ATOM 1215 C CA . THR A 1 162 ? 3.184 2.168 -6.354 1.00 95.88 162 THR A CA 1
ATOM 1216 C C . THR A 1 162 ? 4.570 1.550 -6.405 1.00 95.88 162 THR A C 1
ATOM 1218 O O . THR A 1 162 ? 5.515 2.079 -5.821 1.00 95.88 162 THR A O 1
ATOM 1221 N N . GLY A 1 163 ? 4.697 0.419 -7.099 1.00 95.31 163 GLY A N 1
ATOM 1222 C CA . GLY A 1 163 ? 5.979 -0.236 -7.334 1.00 95.31 163 GLY A CA 1
ATOM 1223 C C . GLY A 1 163 ? 6.314 -0.302 -8.819 1.00 95.31 163 GLY A C 1
ATOM 1224 O O . GLY A 1 163 ? 5.498 -0.754 -9.626 1.00 95.31 163 GLY A O 1
ATOM 1225 N N . ALA A 1 164 ? 7.538 0.093 -9.178 1.00 94.00 164 ALA A N 1
ATOM 1226 C CA . ALA A 1 164 ? 8.076 -0.093 -10.525 1.00 94.00 164 ALA A CA 1
ATOM 1227 C C . ALA A 1 164 ? 8.178 -1.579 -10.898 1.00 94.00 164 ALA A C 1
ATOM 1229 O O . ALA A 1 164 ? 7.986 -1.954 -12.053 1.00 94.00 164 ALA A O 1
ATOM 1230 N N . THR A 1 165 ? 8.396 -2.444 -9.903 1.00 93.50 165 THR A N 1
ATOM 1231 C CA . THR A 1 165 ? 8.356 -3.902 -10.019 1.00 93.50 165 THR A CA 1
ATOM 1232 C C . THR A 1 165 ? 7.308 -4.474 -9.064 1.00 93.50 165 THR A C 1
ATOM 1234 O O . THR A 1 165 ? 6.862 -3.822 -8.114 1.00 93.50 165 THR A O 1
ATOM 1237 N N . HIS A 1 166 ? 6.928 -5.735 -9.277 1.00 92.19 166 HIS A N 1
ATOM 1238 C CA . HIS A 1 166 ? 6.068 -6.444 -8.327 1.00 92.19 166 HIS A CA 1
ATOM 1239 C C . HIS A 1 166 ? 6.686 -6.465 -6.926 1.00 92.19 166 HIS A C 1
ATOM 1241 O O . HIS A 1 166 ? 6.017 -6.159 -5.943 1.00 92.19 166 HIS A O 1
ATOM 1247 N N . ARG A 1 167 ? 7.996 -6.729 -6.842 1.00 94.00 167 ARG A N 1
ATOM 1248 C CA . ARG A 1 167 ? 8.740 -6.744 -5.580 1.00 94.00 167 ARG A CA 1
ATOM 1249 C C . ARG A 1 167 ? 8.756 -5.380 -4.893 1.00 94.00 167 ARG A C 1
ATOM 1251 O O . ARG A 1 167 ? 8.577 -5.324 -3.682 1.00 94.00 167 ARG A O 1
ATOM 1258 N N . SER A 1 168 ? 8.926 -4.289 -5.635 1.00 95.00 168 SER A N 1
ATOM 1259 C CA . SER A 1 168 ? 8.986 -2.961 -5.022 1.00 95.00 168 SER A CA 1
ATOM 1260 C C . SER A 1 168 ? 7.641 -2.479 -4.471 1.00 95.00 168 SER A C 1
ATOM 1262 O O . SER A 1 168 ? 7.617 -1.642 -3.574 1.00 95.00 168 SER A O 1
ATOM 1264 N N . THR A 1 169 ? 6.522 -3.080 -4.892 1.00 95.75 169 THR A N 1
ATOM 1265 C CA . THR A 1 169 ? 5.214 -2.861 -4.242 1.00 95.75 169 THR A CA 1
ATOM 1266 C C . THR A 1 169 ? 5.213 -3.364 -2.795 1.00 95.75 169 THR A C 1
ATOM 1268 O O . THR A 1 169 ? 4.673 -2.703 -1.911 1.00 95.75 169 THR A O 1
ATOM 1271 N N . LEU A 1 170 ? 5.874 -4.495 -2.525 1.00 95.81 170 LEU A N 1
ATOM 1272 C CA . LEU A 1 170 ? 6.043 -4.996 -1.161 1.00 95.81 170 LEU A CA 1
ATOM 1273 C C . LEU A 1 170 ? 6.957 -4.083 -0.333 1.00 95.81 170 LEU A C 1
ATOM 1275 O O . LEU A 1 170 ? 6.690 -3.845 0.841 1.00 95.81 170 LEU A O 1
ATOM 1279 N N . TYR A 1 171 ? 8.002 -3.518 -0.942 1.00 96.31 171 TYR A N 1
ATOM 1280 C CA . TYR A 1 171 ? 8.849 -2.531 -0.265 1.00 96.31 171 TYR A CA 1
ATOM 1281 C C . TYR A 1 171 ? 8.074 -1.267 0.109 1.00 96.31 171 TYR A C 1
ATOM 1283 O O . TYR A 1 171 ? 8.250 -0.767 1.214 1.00 96.31 171 TYR A O 1
ATOM 1291 N N . ALA A 1 172 ? 7.161 -0.806 -0.748 1.00 97.00 172 ALA A N 1
ATOM 1292 C CA . ALA A 1 172 ? 6.287 0.321 -0.433 1.00 97.00 172 ALA A CA 1
ATOM 1293 C C . ALA A 1 172 ? 5.355 0.030 0.758 1.00 97.00 172 ALA A C 1
ATOM 1295 O O . ALA A 1 172 ? 5.139 0.895 1.606 1.00 97.00 172 ALA A O 1
ATOM 1296 N N . ALA A 1 173 ? 4.824 -1.195 0.842 1.00 96.94 173 ALA A N 1
ATOM 1297 C CA . ALA A 1 173 ? 4.021 -1.642 1.978 1.00 96.94 173 ALA A CA 1
AT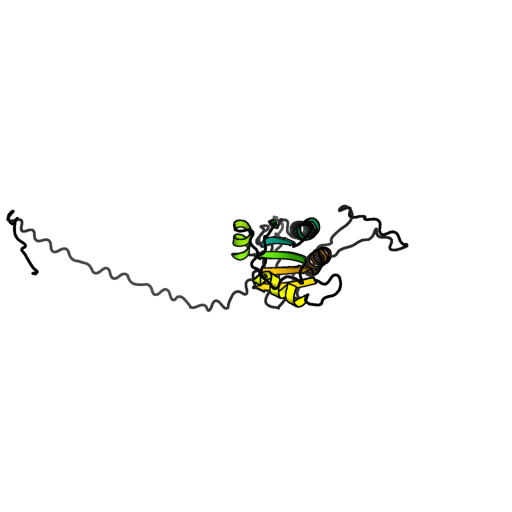OM 1298 C C . ALA A 1 173 ? 4.834 -1.657 3.282 1.00 96.94 173 ALA A C 1
ATOM 1300 O O . ALA A 1 173 ? 4.369 -1.143 4.299 1.00 96.94 173 ALA A O 1
ATOM 1301 N N . TYR A 1 174 ? 6.063 -2.180 3.252 1.00 96.44 174 TYR A N 1
ATOM 1302 C CA . TYR A 1 174 ? 6.932 -2.171 4.428 1.00 96.44 174 TYR A CA 1
ATOM 1303 C C . TYR A 1 174 ? 7.404 -0.765 4.820 1.00 96.44 174 TYR A C 1
ATOM 1305 O O . TYR A 1 174 ? 7.407 -0.472 6.011 1.00 96.44 174 TYR A O 1
ATOM 1313 N N . ASP A 1 175 ? 7.696 0.130 3.867 1.00 95.88 175 ASP A N 1
ATOM 1314 C CA . ASP A 1 175 ? 7.983 1.545 4.166 1.00 95.88 175 ASP A CA 1
ATOM 1315 C C . ASP A 1 175 ? 6.801 2.197 4.900 1.00 95.88 175 ASP A C 1
ATOM 1317 O O . ASP A 1 175 ? 6.978 2.831 5.941 1.00 95.88 175 ASP A O 1
ATOM 1321 N N . LEU A 1 176 ? 5.565 1.969 4.439 1.00 95.44 176 LEU A N 1
ATOM 1322 C CA . LEU A 1 176 ? 4.390 2.463 5.155 1.00 95.44 176 LEU A CA 1
ATOM 1323 C C . LEU A 1 176 ? 4.291 1.881 6.573 1.00 95.44 176 LEU A C 1
ATOM 1325 O O . LEU A 1 176 ? 4.059 2.633 7.516 1.00 95.44 176 LEU A O 1
ATOM 1329 N N . LEU A 1 177 ? 4.477 0.572 6.750 1.00 94.94 177 LEU A N 1
ATOM 1330 C CA . LEU A 1 177 ? 4.431 -0.053 8.076 1.00 94.94 177 LEU A CA 1
ATOM 1331 C C . LEU A 1 177 ? 5.498 0.519 9.016 1.00 94.94 177 LEU A C 1
ATOM 1333 O O . LEU A 1 177 ? 5.199 0.801 10.178 1.00 94.94 177 LEU A O 1
ATOM 1337 N N . GLU A 1 178 ? 6.710 0.771 8.523 1.00 92.88 178 GLU A N 1
ATOM 1338 C CA . GLU A 1 178 ? 7.752 1.430 9.311 1.00 92.88 178 GLU A CA 1
ATOM 1339 C C . GLU A 1 178 ? 7.368 2.850 9.727 1.00 92.88 178 GLU A C 1
ATOM 1341 O O . GLU A 1 178 ? 7.612 3.245 10.873 1.00 92.88 178 GLU A O 1
ATOM 1346 N N . ARG A 1 179 ? 6.725 3.601 8.824 1.00 92.19 179 ARG A N 1
ATOM 1347 C CA . ARG A 1 179 ? 6.165 4.931 9.111 1.00 92.19 179 ARG A CA 1
ATOM 1348 C C . ARG A 1 179 ? 4.969 4.882 10.057 1.00 92.19 179 ARG A C 1
ATOM 1350 O O . ARG A 1 179 ? 4.686 5.889 10.687 1.00 92.19 179 ARG A O 1
ATOM 1357 N N . LEU A 1 180 ? 4.286 3.748 10.186 1.00 88.75 180 LEU A N 1
ATOM 1358 C CA . LEU A 1 180 ? 3.249 3.517 11.200 1.00 88.75 180 LEU A CA 1
ATOM 1359 C C . LEU A 1 180 ? 3.831 3.032 12.540 1.00 88.75 180 LEU A C 1
ATOM 1361 O O . LEU A 1 180 ? 3.084 2.808 13.487 1.00 88.75 180 LEU A O 1
ATOM 1365 N N . GLY A 1 181 ? 5.157 2.899 12.642 1.00 89.50 181 GLY A N 1
ATOM 1366 C CA . GLY A 1 181 ? 5.853 2.534 13.877 1.00 89.50 181 GLY A CA 1
ATOM 1367 C C . GLY A 1 181 ? 6.228 1.056 13.985 1.00 89.50 181 GLY A C 1
ATOM 1368 O O . GLY A 1 181 ? 6.833 0.662 14.984 1.00 89.50 181 GLY A O 1
ATOM 1369 N N . VAL A 1 182 ? 5.940 0.235 12.970 1.00 90.88 182 VAL A N 1
ATOM 1370 C CA . VAL A 1 182 ? 6.392 -1.162 12.936 1.00 90.88 182 VAL A CA 1
ATOM 1371 C C . VAL A 1 182 ? 7.911 -1.200 12.789 1.00 90.88 182 VAL A C 1
ATOM 1373 O O . VAL A 1 182 ? 8.496 -0.520 11.948 1.00 90.88 182 VAL A O 1
ATOM 1376 N N . LYS A 1 183 ? 8.578 -2.016 13.606 1.00 89.94 183 LYS A N 1
ATOM 1377 C CA . LYS A 1 183 ? 10.002 -2.324 13.442 1.00 89.94 183 LYS A CA 1
ATOM 1378 C C . LYS A 1 183 ? 10.180 -3.807 13.169 1.00 89.94 183 LYS A C 1
ATOM 1380 O O . LYS A 1 183 ? 9.688 -4.647 13.922 1.00 89.94 183 LYS A O 1
ATOM 1385 N N . PHE A 1 184 ? 10.895 -4.109 12.092 1.00 84.88 184 PHE A N 1
ATOM 1386 C CA . PHE A 1 184 ? 11.212 -5.469 11.682 1.00 84.88 184 PHE A CA 1
ATOM 1387 C C . PHE A 1 184 ? 12.536 -5.894 12.319 1.00 84.88 184 PHE A C 1
ATOM 1389 O O . PHE A 1 184 ? 13.567 -5.253 12.119 1.00 84.88 184 PHE A O 1
ATOM 1396 N N . PHE A 1 185 ? 12.506 -6.966 13.110 1.00 80.56 185 PHE A N 1
ATOM 1397 C CA . PHE A 1 185 ? 13.687 -7.529 13.758 1.00 80.56 185 PHE A CA 1
ATOM 1398 C C . PHE A 1 185 ? 13.909 -8.963 13.274 1.00 80.56 185 PHE A C 1
ATOM 1400 O O . PHE A 1 185 ? 12.987 -9.776 13.290 1.00 80.56 185 PHE A O 1
ATOM 1407 N N . ALA A 1 186 ? 15.138 -9.255 12.849 1.00 74.69 186 ALA A N 1
ATOM 1408 C CA . ALA A 1 186 ? 15.543 -10.531 12.265 1.00 74.69 186 ALA A CA 1
ATOM 1409 C C . ALA A 1 186 ? 16.762 -11.109 13.019 1.00 74.69 186 ALA A C 1
ATOM 1411 O O . ALA A 1 186 ? 17.859 -11.152 12.465 1.00 74.69 186 ALA A O 1
ATOM 1412 N N . PRO A 1 187 ? 16.609 -11.507 14.297 1.00 65.50 187 PRO A N 1
ATOM 1413 C CA . PRO A 1 187 ? 17.731 -11.922 15.146 1.00 65.50 187 PRO A CA 1
ATOM 1414 C C . PRO A 1 187 ? 18.394 -13.219 14.685 1.00 65.50 187 PRO A C 1
ATOM 1416 O O . PRO A 1 187 ? 19.593 -13.392 14.876 1.00 65.50 187 PRO A O 1
ATOM 1419 N N . ASP A 1 188 ? 17.616 -14.111 14.073 1.00 66.12 188 ASP A N 1
ATOM 1420 C CA . ASP A 1 188 ? 18.066 -15.447 13.679 1.00 66.12 188 ASP A CA 1
ATOM 1421 C C . ASP A 1 188 ? 18.714 -15.474 12.282 1.00 66.12 188 ASP A C 1
ATOM 1423 O O . ASP A 1 188 ? 19.099 -16.537 11.794 1.00 66.12 188 ASP A O 1
ATOM 1427 N N . PHE A 1 189 ? 18.843 -14.321 11.615 1.00 60.91 189 PHE A N 1
ATOM 1428 C CA . PHE A 1 189 ? 19.569 -14.225 10.352 1.00 60.91 189 PHE A CA 1
ATOM 1429 C C . PHE A 1 189 ? 21.062 -14.044 10.628 1.00 60.91 189 PHE A C 1
ATOM 1431 O O . PHE A 1 189 ? 21.565 -12.929 10.769 1.00 60.91 189 PHE A O 1
ATOM 1438 N N . ASP A 1 190 ? 21.786 -15.162 10.668 1.00 52.56 190 ASP A N 1
ATOM 1439 C CA . ASP A 1 190 ? 23.238 -15.139 10.531 1.00 52.56 190 ASP A CA 1
ATOM 1440 C C . ASP A 1 190 ? 23.582 -14.663 9.108 1.00 52.56 190 ASP A C 1
ATOM 1442 O O . ASP A 1 190 ? 23.416 -15.379 8.122 1.00 52.56 190 ASP A O 1
ATOM 1446 N N . VAL A 1 191 ? 24.020 -13.409 8.988 1.00 54.50 191 VAL A N 1
ATOM 1447 C CA . VAL A 1 191 ? 24.439 -12.790 7.718 1.00 54.50 191 VAL A CA 1
ATOM 1448 C C . VAL A 1 191 ? 25.762 -13.356 7.182 1.00 54.50 191 VAL A C 1
ATOM 1450 O O . VAL A 1 191 ? 26.269 -12.886 6.158 1.00 54.50 191 VAL A O 1
ATOM 1453 N N . SER A 1 192 ? 26.348 -14.363 7.837 1.00 48.31 192 SER A N 1
ATOM 1454 C CA . SER A 1 192 ? 27.550 -15.022 7.350 1.00 48.31 192 SER A CA 1
ATOM 1455 C C . SER A 1 192 ? 27.238 -16.128 6.321 1.00 48.31 192 SER A C 1
ATOM 1457 O O . SER A 1 192 ? 26.694 -17.186 6.609 1.00 48.31 192 SER A O 1
ATOM 1459 N N . LEU A 1 193 ? 27.678 -15.862 5.083 1.00 41.88 193 LEU A N 1
ATOM 1460 C CA . LEU A 1 193 ? 27.948 -16.807 3.986 1.00 41.88 193 LEU A CA 1
ATOM 1461 C C . LEU A 1 193 ? 26.752 -17.343 3.160 1.00 41.88 193 LEU A C 1
ATOM 1463 O O . LEU A 1 193 ? 26.292 -18.472 3.290 1.00 41.88 193 LEU A O 1
ATOM 1467 N N . GLY A 1 194 ? 26.412 -16.585 2.112 1.00 41.59 194 GLY A N 1
ATOM 1468 C CA . GLY A 1 194 ? 26.460 -17.105 0.734 1.00 41.59 194 GLY A CA 1
ATOM 1469 C C . GLY A 1 194 ? 25.340 -18.022 0.233 1.00 41.59 194 GLY A C 1
ATOM 1470 O O . GLY A 1 194 ? 25.387 -18.406 -0.933 1.00 41.59 194 GLY A O 1
ATOM 1471 N N . THR A 1 195 ? 24.326 -18.342 1.034 1.00 40.53 195 THR A N 1
ATOM 1472 C CA . THR A 1 195 ? 23.156 -19.093 0.552 1.00 40.53 195 THR A CA 1
ATOM 1473 C C . THR A 1 195 ? 21.880 -18.347 0.915 1.00 40.53 195 THR A C 1
ATOM 1475 O O . THR A 1 195 ? 21.349 -18.502 2.009 1.00 40.53 195 THR A O 1
ATOM 1478 N N . ILE A 1 196 ? 21.364 -17.543 -0.020 1.00 45.19 196 ILE A N 1
ATOM 1479 C CA . ILE A 1 196 ? 19.997 -17.009 0.057 1.00 45.19 196 ILE A CA 1
ATOM 1480 C C . ILE A 1 196 ? 19.051 -18.174 -0.262 1.00 45.19 196 ILE A C 1
ATOM 1482 O O . ILE A 1 196 ? 18.536 -18.306 -1.370 1.00 45.19 196 ILE A O 1
ATOM 1486 N N . ALA A 1 197 ? 18.886 -19.082 0.697 1.00 40.44 197 ALA A N 1
ATOM 1487 C CA . ALA A 1 197 ? 17.782 -20.023 0.684 1.00 40.44 197 ALA A CA 1
ATOM 1488 C C . ALA A 1 197 ? 16.542 -19.278 1.184 1.00 40.44 197 ALA A C 1
ATOM 1490 O O . ALA A 1 197 ? 16.556 -18.661 2.246 1.00 40.44 197 ALA A O 1
ATOM 1491 N N . MET A 1 198 ? 15.488 -19.323 0.373 1.00 44.03 198 MET A N 1
ATOM 1492 C CA . MET A 1 198 ? 14.164 -18.771 0.631 1.00 44.03 198 MET A CA 1
ATOM 1493 C C . MET A 1 198 ? 13.599 -19.271 1.970 1.00 44.03 198 MET A C 1
ATOM 1495 O O . MET A 1 198 ? 12.907 -20.283 2.023 1.00 44.03 198 MET A O 1
ATOM 1499 N N . ALA A 1 199 ? 13.860 -18.550 3.055 1.00 38.66 199 ALA A N 1
ATOM 1500 C CA . ALA A 1 199 ? 13.179 -18.732 4.331 1.00 38.66 199 ALA A CA 1
ATOM 1501 C C . ALA A 1 199 ? 12.056 -17.691 4.458 1.00 38.66 199 ALA A C 1
ATOM 1503 O O . ALA A 1 199 ? 12.056 -16.841 5.342 1.00 38.66 199 ALA A O 1
ATOM 1504 N N . TRP A 1 200 ? 11.084 -17.762 3.545 1.00 46.34 200 TRP A N 1
ATOM 1505 C CA . TRP A 1 200 ? 9.787 -17.093 3.682 1.00 46.34 200 TRP A CA 1
ATOM 1506 C C . TRP A 1 200 ? 8.888 -17.932 4.599 1.00 46.34 200 TRP A C 1
ATOM 1508 O O . TRP A 1 200 ? 7.897 -18.508 4.159 1.00 46.34 200 TRP A O 1
ATOM 1518 N N . ASN A 1 201 ? 9.265 -18.082 5.870 1.00 39.09 201 ASN A N 1
ATOM 1519 C CA . ASN A 1 201 ? 8.416 -18.737 6.863 1.00 39.09 201 ASN A CA 1
ATOM 1520 C C . ASN A 1 201 ? 7.963 -17.687 7.884 1.00 39.09 201 ASN A C 1
ATOM 1522 O O . ASN A 1 201 ? 8.792 -17.118 8.592 1.00 39.09 201 ASN A O 1
ATOM 1526 N N . LYS A 1 202 ? 6.648 -17.421 7.951 1.00 42.19 202 LYS A N 1
ATOM 1527 C CA . LYS A 1 202 ? 5.994 -16.373 8.772 1.00 42.19 202 LYS A CA 1
ATOM 1528 C C . LYS A 1 202 ? 6.294 -16.452 10.288 1.00 42.19 202 LYS A C 1
ATOM 1530 O O . LYS A 1 202 ? 5.870 -15.583 11.039 1.00 42.19 202 LYS A O 1
ATOM 1535 N N . ALA A 1 203 ? 7.018 -17.468 10.759 1.00 34.59 203 ALA A N 1
ATOM 1536 C CA . ALA A 1 203 ? 7.104 -17.833 12.170 1.00 34.59 203 ALA A CA 1
ATOM 1537 C C . ALA A 1 203 ? 8.144 -17.072 13.027 1.00 34.59 203 ALA A C 1
ATOM 1539 O O . ALA A 1 203 ? 8.151 -17.282 14.235 1.00 34.59 203 ALA A O 1
ATOM 1540 N N . HIS A 1 204 ? 8.995 -16.194 12.473 1.00 38.50 204 HIS A N 1
ATOM 1541 C CA . HIS A 1 204 ? 10.099 -15.576 13.248 1.00 38.50 204 HIS A CA 1
ATOM 1542 C C . HIS A 1 204 ? 10.089 -14.034 13.327 1.00 38.50 204 HIS A C 1
ATOM 1544 O O . HIS A 1 204 ? 10.949 -13.450 13.983 1.00 38.50 204 HIS A O 1
ATOM 1550 N N . TRP A 1 205 ? 9.110 -13.343 12.732 1.00 41.88 205 TRP A N 1
ATOM 1551 C CA . TRP A 1 205 ? 9.074 -11.871 12.722 1.00 41.88 205 TRP A CA 1
ATOM 1552 C C . TRP A 1 205 ? 8.304 -11.306 13.925 1.00 41.88 205 TRP A C 1
ATOM 1554 O O . TRP A 1 205 ? 7.088 -11.077 13.883 1.00 41.88 205 TRP A O 1
ATOM 1564 N N . VAL A 1 206 ? 9.020 -11.061 15.023 1.00 39.00 206 VAL A N 1
ATOM 1565 C CA . VAL A 1 206 ? 8.489 -10.296 16.160 1.00 39.00 206 VAL A CA 1
ATOM 1566 C C . VAL A 1 206 ? 8.527 -8.812 15.795 1.00 39.00 206 VAL A C 1
ATOM 1568 O O . VAL A 1 206 ? 9.579 -8.181 15.836 1.00 39.00 206 VAL A O 1
ATOM 1571 N N . ALA A 1 207 ? 7.376 -8.249 15.426 1.00 44.31 207 ALA A N 1
ATOM 1572 C CA . ALA A 1 207 ? 7.214 -6.802 15.373 1.00 44.31 207 ALA A CA 1
ATOM 1573 C C . ALA A 1 207 ? 6.997 -6.260 16.783 1.00 44.31 207 ALA A C 1
ATOM 1575 O O . ALA A 1 207 ? 6.115 -6.724 17.507 1.00 44.31 207 ALA A O 1
ATOM 1576 N N . MET A 1 208 ? 7.799 -5.267 17.154 1.00 40.00 208 MET A N 1
ATOM 1577 C CA . MET A 1 208 ? 7.566 -4.460 18.342 1.00 40.00 208 MET A CA 1
ATOM 1578 C C . MET A 1 208 ? 6.768 -3.228 17.914 1.00 40.00 208 MET A C 1
ATOM 1580 O O . MET A 1 208 ? 7.241 -2.440 17.098 1.00 40.00 208 MET A O 1
ATOM 1584 N N . ILE A 1 209 ? 5.547 -3.100 18.431 1.00 45.56 209 ILE A N 1
ATOM 1585 C CA . ILE A 1 209 ? 4.675 -1.946 18.200 1.00 45.56 209 ILE A CA 1
ATOM 1586 C C . ILE A 1 209 ? 4.963 -0.951 19.320 1.00 45.56 209 ILE A C 1
ATOM 1588 O O . ILE A 1 209 ? 4.734 -1.251 20.493 1.00 45.56 209 ILE A O 1
ATOM 1592 N N . LEU A 1 210 ? 5.515 0.209 18.974 1.00 41.66 210 LEU A N 1
ATOM 1593 C CA . LEU A 1 210 ? 5.670 1.309 19.919 1.00 41.66 210 LEU A CA 1
ATOM 1594 C C . LEU A 1 210 ? 4.399 2.165 19.878 1.00 41.66 210 LEU A C 1
ATOM 1596 O O . LEU A 1 210 ? 3.934 2.534 18.806 1.00 41.66 210 LEU A O 1
ATOM 1600 N N . SER A 1 211 ? 3.832 2.455 21.051 1.00 37.53 211 SER A N 1
ATOM 1601 C CA . SER A 1 211 ? 2.709 3.387 21.209 1.00 37.53 211 SER A CA 1
ATOM 1602 C C . SER A 1 211 ? 3.122 4.767 20.697 1.00 37.53 211 SER A C 1
ATOM 1604 O O . SER A 1 211 ? 4.069 5.354 21.222 1.00 37.53 211 SER A O 1
ATOM 1606 N N . SER A 1 212 ? 2.429 5.281 19.684 1.00 43.94 212 SER A N 1
ATOM 1607 C CA . SER A 1 212 ? 2.811 6.511 18.992 1.00 43.94 212 SER A CA 1
ATOM 1608 C C . SER A 1 212 ? 1.783 7.619 19.182 1.00 43.94 212 SER A C 1
ATOM 1610 O O . SER A 1 212 ? 0.748 7.618 18.527 1.00 43.94 212 SER A O 1
ATOM 1612 N N . ASP A 1 213 ? 2.120 8.604 20.019 1.00 39.84 213 ASP A N 1
ATOM 1613 C CA . ASP A 1 213 ? 1.379 9.872 20.099 1.00 39.84 213 ASP A CA 1
ATOM 1614 C C . ASP A 1 213 ? 1.780 10.879 19.006 1.00 39.84 213 ASP A C 1
ATOM 1616 O O . ASP A 1 213 ? 1.085 11.869 18.810 1.00 39.84 213 ASP A O 1
ATOM 1620 N N . GLU A 1 214 ? 2.834 10.640 18.221 1.00 46.59 214 GLU A N 1
ATOM 1621 C CA . GLU A 1 214 ? 3.153 11.482 17.061 1.00 46.59 214 GLU A CA 1
ATOM 1622 C C . GLU A 1 214 ? 4.113 10.761 16.101 1.00 46.59 214 GLU A C 1
ATOM 1624 O O . GLU A 1 214 ? 5.239 10.433 16.473 1.00 46.59 214 GLU A O 1
ATOM 1629 N N . ILE A 1 215 ? 3.689 10.514 14.852 1.00 45.59 215 ILE A N 1
ATOM 1630 C CA . ILE A 1 215 ? 4.584 10.086 13.767 1.00 45.59 215 ILE A CA 1
ATOM 1631 C C . ILE A 1 215 ? 4.378 11.001 12.557 1.00 45.59 215 ILE A C 1
ATOM 1633 O O . ILE A 1 215 ? 3.368 10.921 11.863 1.00 45.59 215 ILE A O 1
ATOM 1637 N N . THR A 1 216 ? 5.347 11.878 12.292 1.00 37.91 216 THR A N 1
ATOM 1638 C CA . THR A 1 216 ? 5.398 12.697 11.073 1.00 37.91 216 THR A CA 1
ATOM 1639 C C . THR A 1 216 ? 6.840 12.889 10.625 1.00 37.91 216 THR A C 1
ATOM 1641 O O . THR A 1 216 ? 7.593 13.649 11.231 1.00 37.91 216 THR A O 1
ATOM 1644 N N . THR A 1 217 ? 7.233 12.241 9.532 1.00 34.00 217 THR A N 1
ATOM 1645 C CA . THR A 1 217 ? 8.290 12.741 8.638 1.00 34.00 217 THR A CA 1
ATOM 1646 C C . THR A 1 217 ? 8.087 12.131 7.250 1.00 34.00 217 THR A C 1
ATOM 1648 O O . THR A 1 217 ? 8.041 10.916 7.100 1.00 34.00 217 THR A O 1
ATOM 1651 N N . GLY A 1 218 ? 7.907 12.977 6.231 1.00 36.78 218 GLY A N 1
ATOM 1652 C CA . GLY A 1 218 ? 7.802 12.563 4.822 1.00 36.78 218 GLY A CA 1
ATOM 1653 C C . GLY A 1 218 ? 6.387 12.371 4.257 1.00 36.78 218 GLY A C 1
ATOM 1654 O O . GLY A 1 218 ? 6.257 12.076 3.073 1.00 36.78 218 GLY A O 1
ATOM 1655 N N . ILE A 1 219 ? 5.341 12.565 5.062 1.00 45.25 219 ILE A N 1
ATOM 1656 C CA . ILE A 1 219 ? 3.949 12.717 4.607 1.00 45.25 219 ILE A CA 1
ATOM 1657 C C . ILE A 1 219 ? 3.603 14.211 4.708 1.00 45.25 219 ILE A C 1
ATOM 1659 O O . ILE A 1 219 ? 4.105 14.884 5.613 1.00 45.25 219 ILE A O 1
ATOM 1663 N N . SER A 1 220 ? 2.812 14.747 3.768 1.00 40.91 220 SER A N 1
ATOM 1664 C CA . SER A 1 220 ? 2.323 16.135 3.837 1.00 40.91 220 SER A CA 1
ATOM 1665 C C . SER A 1 220 ? 1.811 16.445 5.255 1.00 40.91 220 SER A C 1
ATOM 1667 O O . SER A 1 220 ? 1.098 15.607 5.808 1.00 40.91 220 SER A O 1
ATOM 1669 N N . PRO A 1 221 ? 2.110 17.618 5.852 1.00 40.03 221 PRO A N 1
ATOM 1670 C CA . PRO A 1 221 ? 1.618 17.991 7.183 1.00 40.03 221 PRO A CA 1
ATOM 1671 C C . PRO A 1 221 ? 0.092 17.895 7.351 1.00 40.03 221 PRO A C 1
ATOM 1673 O O . PRO A 1 221 ? -0.383 17.809 8.481 1.00 40.03 221 PRO A O 1
ATOM 1676 N N . SER A 1 222 ? -0.662 17.904 6.243 1.00 37.69 222 SER A N 1
ATOM 1677 C CA . SER A 1 222 ? -2.120 17.741 6.213 1.00 37.69 222 SER A CA 1
ATOM 1678 C C . SER A 1 222 ? -2.600 16.309 6.480 1.00 37.69 222 SER A C 1
ATOM 1680 O O . SER A 1 222 ? -3.753 16.122 6.852 1.00 37.69 222 SER A O 1
ATOM 1682 N N . LEU A 1 223 ? -1.740 15.292 6.345 1.00 41.75 223 LEU A N 1
ATOM 1683 C CA . LEU A 1 223 ? -2.146 13.895 6.466 1.00 41.75 223 LEU A CA 1
ATOM 1684 C C . LEU A 1 223 ? -1.418 13.208 7.626 1.00 41.75 223 LEU A C 1
ATOM 1686 O O . LEU A 1 223 ? -0.290 12.729 7.504 1.00 41.75 223 LEU A O 1
ATOM 1690 N N . ARG A 1 224 ? -2.095 13.133 8.775 1.00 50.66 224 ARG A N 1
ATOM 1691 C CA . ARG A 1 224 ? -1.725 12.223 9.864 1.00 50.66 224 ARG A CA 1
ATOM 1692 C C . ARG A 1 224 ? -2.485 10.920 9.638 1.00 50.66 224 ARG A C 1
ATOM 1694 O O . ARG A 1 224 ? -3.684 10.880 9.894 1.00 50.66 224 ARG A O 1
ATOM 1701 N N . ALA A 1 225 ? -1.805 9.873 9.167 1.00 51.66 225 ALA A N 1
ATOM 1702 C CA . ALA A 1 225 ? -2.363 8.529 9.251 1.00 51.66 225 ALA A CA 1
ATOM 1703 C C . ALA A 1 225 ? -2.502 8.197 10.739 1.00 51.66 225 ALA A C 1
ATOM 1705 O O . ALA A 1 225 ? -1.502 8.083 11.452 1.00 51.66 225 ALA A O 1
ATOM 1706 N N . ARG A 1 226 ? -3.738 8.156 11.228 1.00 61.53 226 ARG A N 1
ATOM 1707 C CA . ARG A 1 226 ? -4.022 7.906 12.639 1.00 61.53 226 ARG A CA 1
ATOM 1708 C C . ARG A 1 226 ? -4.497 6.474 12.793 1.00 61.53 226 ARG A C 1
ATOM 1710 O O . ARG A 1 226 ? -5.438 6.039 12.133 1.00 61.53 226 ARG A O 1
ATOM 1717 N N . VAL A 1 227 ? -3.807 5.755 13.667 1.00 57.56 227 VAL A N 1
ATOM 1718 C CA . VAL A 1 227 ? -4.231 4.454 14.170 1.00 57.56 227 VAL A CA 1
ATOM 1719 C C . VAL A 1 227 ? -4.680 4.707 15.600 1.00 57.56 227 VAL A C 1
ATOM 1721 O O . VAL A 1 227 ? -3.846 4.924 16.478 1.00 57.56 227 VAL A O 1
ATOM 1724 N N . PHE A 1 228 ? -5.990 4.767 15.828 1.00 55.03 228 PHE A N 1
ATOM 1725 C CA . PHE A 1 228 ? -6.515 4.925 17.179 1.00 55.03 228 PHE A CA 1
ATOM 1726 C C . PHE A 1 228 ? -6.551 3.558 17.860 1.00 55.03 228 PHE A C 1
ATOM 1728 O O . PHE A 1 228 ? -7.087 2.589 17.325 1.00 55.03 228 PHE A O 1
ATOM 1735 N N . THR A 1 229 ? -5.931 3.469 19.036 1.00 40.31 229 THR A N 1
ATOM 1736 C CA . THR A 1 229 ? -5.943 2.248 19.845 1.00 40.31 229 THR A CA 1
ATOM 1737 C C . THR A 1 229 ? -7.165 2.246 20.759 1.00 40.31 229 THR A C 1
ATOM 1739 O O . THR A 1 229 ? -7.570 3.287 21.281 1.00 40.31 229 THR A O 1
ATOM 1742 N N . MET A 1 230 ? -7.766 1.073 20.968 1.00 34.06 230 MET A N 1
ATOM 1743 C CA . MET A 1 230 ? -8.792 0.901 21.996 1.00 34.06 230 MET A CA 1
ATOM 1744 C C . MET A 1 230 ? -8.200 1.204 23.378 1.00 34.06 230 MET A C 1
ATOM 1746 O O . MET A 1 230 ? -7.157 0.659 23.748 1.00 34.06 230 MET A O 1
ATOM 1750 N N . LYS A 1 231 ? -8.906 2.002 24.190 1.00 35.75 231 LYS A N 1
ATOM 1751 C CA . LYS A 1 231 ? -8.684 1.976 25.640 1.00 35.75 231 LYS A CA 1
ATOM 1752 C C . LYS A 1 231 ? -9.043 0.573 26.147 1.00 35.75 231 LYS A C 1
ATOM 1754 O O . LYS A 1 231 ? -10.130 0.097 25.816 1.00 35.75 231 LYS A O 1
ATOM 1759 N N . PRO A 1 232 ? -8.184 -0.087 26.944 1.00 32.28 232 PRO A N 1
ATOM 1760 C CA . PRO A 1 232 ? -8.563 -1.342 27.577 1.00 32.28 232 PRO A CA 1
ATOM 1761 C C . PRO A 1 232 ? -9.813 -1.104 28.431 1.00 32.28 232 PRO A C 1
ATOM 1763 O O . PRO A 1 232 ? -9.869 -0.132 29.187 1.00 32.28 232 PRO A O 1
ATOM 1766 N N . SER A 1 233 ? -10.826 -1.957 28.276 1.00 39.12 233 SER A N 1
ATOM 1767 C CA . SER A 1 233 ? -11.982 -1.968 29.171 1.00 39.12 233 SER A CA 1
ATOM 1768 C C . SER A 1 233 ? -11.506 -2.342 30.577 1.00 39.12 233 SER A C 1
ATOM 1770 O O . SER A 1 233 ? -10.889 -3.399 30.731 1.00 39.12 233 SER A O 1
ATOM 1772 N N . GLU A 1 234 ? -11.756 -1.468 31.555 1.00 43.00 234 GLU A N 1
ATOM 1773 C CA . GLU A 1 234 ? -11.529 -1.729 32.987 1.00 43.00 234 GLU A CA 1
ATOM 1774 C C . GLU A 1 234 ? -12.340 -2.925 33.506 1.00 43.00 234 GLU A C 1
ATOM 1776 O O . GLU A 1 234 ? -13.485 -3.127 33.032 1.00 43.00 234 GLU A O 1
#

Secondary structure (DSSP, 8-state):
--------------------------------------------------EEEETTEE-EEEEEEESS-SHHHHHHHHHHHHHHHHHHS-PPPEEEPEE---SS-TT-SEEEEEEEHHHHHHHHHH-EE-HHHHHHHHHHTTT--SS-EEEEEEETTEEEEEESSHHHHHHHHHHHHHHTTEE---TT----SS-------TTS---EE---S---SSS-TT---EEPPPPPP-

Radius of gyration: 31.27 Å; chains: 1; bounding box: 108×54×82 Å